Protein 2VPV (pdb70)

CATH classification: 2.60.120.10

B-factor: mean 55.68, std 12.52, range [35.4, 105.47]

Sequence (186 aa):
ENFALEIMFDKHKEYFASGILKLPAISGQKKLSNSFRTYITFHVIQGIVEVTVCKNKFLSVKGSTFQIPAFNEYAIANRGNDEAKMFFVQVTVSFALEIMFDKHKEYFASGILKLPAISGQKKLSNSFRTYITFHVIQGIVEVTVCKNKFLSVKGSTFQIPAFNEYAIANRGNDEAKMFFVQVTVS

Radius of gyration: 16.53 Å; Cα contacts (8 Å, |Δi|>4): 517; chains: 2; bounding box: 39×39×44 Å

Solvent-accessible surface area: 10336 Å² total; per-residue (Å²): 134,122,28,93,46,119,79,140,94,64,147,146,160,58,79,0,5,7,6,52,2,108,0,54,43,116,98,45,60,74,41,67,10,43,5,144,132,21,42,12,0,5,2,1,39,54,10,76,0,31,0,46,15,99,174,83,151,72,110,5,78,153,47,40,53,12,34,1,61,10,123,28,117,11,9,0,19,6,135,21,144,69,61,0,61,0,2,9,0,28,18,88,32,147,126,51,82,91,79,107,95,70,134,152,166,61,86,0,9,6,3,36,2,75,0,56,20,138,74,53,61,89,22,125,17,48,4,138,131,14,47,9,0,6,1,0,41,54,8,74,0,30,0,35,20,96,202,86,135,66,106,8,77,135,39,38,57,13,33,2,56,8,131,27,119,11,10,0,13,5,136,22,155,79,59,0,58,0,2,3,0,26,16,97,33,148

Organism: Saccharomyces cerevisiae (strain ATCC 204508 / S288c) (NCBI:txid559292)

Nearest PDB structures (foldseek):
  2vpv-assembly1_B  TM=9.764E-01  e=2.348E-13  Saccharomyces cerevisiae
  6o2d-assembly1_A  TM=8.868E-01  e=3.765E-07  Schizosaccharomyces pombe
  7x85-assembly2_C  TM=8.387E-01  e=1.228E-06  Gallus gallus
  4q29-assembly1_B  TM=8.712E-01  e=2.298E-05  Photorhabdus laumondii subsp. laumondii TTO1
  3cew-assembly1_A  TM=8.208E-01  e=1.890E-04  Bacteroides fragilis NCTC 9343

Secondary structure (DSSP, 8-state):
-B----EE--TTT-S-EEEEEEE-SSGGG-EEEE--SEEEEEEEEESEEEEEETTEEEEEETT-EEEE-TT-EEEEEE-SSSPEEEEEEEEE--/-EEEEE--TTT-S-EEEEEEE-TTTTSEEE----SEEEEEEEEESEEEEEETTEEEEEETT-EEEE-TT--EEEEE-SSSPEEEEEEEEE--

InterPro domains:
  IPR014710 RmlC-like jelly roll fold [G3DSA:2.60.120.10] (437-530)
  IPR025974 Mif2/CENP-C cupin domain [PF11699] (439-526)
  IPR028386 Centromere protein C/Mif2/cnp3 [PTHR16684] (279-528)
  IPR028929 Mif2, N-terminal [PF15624] (3-48)

GO terms:
  GO:0000779 condensed chromosome, centromeric region (C, IDA)
  GO:0044877 protein-containing complex binding (F, IDA)
  GO:0019237 centromeric DNA binding (F, IDA)
  GO:0007059 chromosome segregation (P, IGI)
  GO:0051382 kinetochore assembly (P, IMP)
  GO:0007052 mitotic spindle organization (P, IMP)
  GO:0007059 chromosome segregation (P, IMP)

Structure (mmCIF, N/CA/C/O backbone):
data_2VPV
#
_entry.id   2VPV
#
_cell.length_a   106.020
_cell.length_b   106.020
_cell.length_c   106.020
_cell.angle_alpha   90.00
_cell.angle_beta   90.00
_cell.angle_gamma   90.00
#
_symmetry.space_group_name_H-M   'P 21 3'
#
loop_
_entity.id
_entity.type
_entity.pdbx_description
1 polymer 'PROTEIN MIF2'
2 non-polymer 'SULFATE ION'
3 water water
#
loop_
_atom_site.group_PDB
_atom_site.id
_atom_site.type_symbol
_atom_site.label_atom_id
_atom_site.label_alt_id
_atom_site.label_comp_id
_atom_site.label_asym_id
_atom_site.label_entity_id
_atom_site.label_seq_id
_atom_site.pdbx_PDB_ins_code
_atom_site.Cartn_x
_atom_site.Cartn_y
_atom_site.Cartn_z
_atom_site.occupancy
_atom_site.B_iso_or_equiv
_atom_site.auth_seq_id
_atom_site.auth_comp_id
_atom_site.auth_asym_id
_atom_site.auth_atom_id
_atom_site.pdbx_PDB_model_num
ATOM 1 N N . GLU A 1 73 ? 68.050 65.982 103.812 1.00 100.35 437 GLU A N 1
ATOM 2 C CA . GLU A 1 73 ? 69.381 65.394 103.460 1.00 100.50 437 GLU A CA 1
ATOM 3 C C . GLU A 1 73 ? 69.707 65.502 101.954 1.00 99.97 437 GLU A C 1
ATOM 4 O O . GLU A 1 73 ? 69.424 64.589 101.168 1.00 99.89 437 GLU A O 1
ATOM 10 N N . ASN A 1 74 ? 70.318 66.629 101.580 1.00 99.36 438 ASN A N 1
ATOM 11 C CA . ASN A 1 74 ? 70.615 66.971 100.179 1.00 98.67 438 ASN A CA 1
ATOM 12 C C . ASN A 1 74 ? 71.967 66.464 99.692 1.00 97.73 438 ASN A C 1
ATOM 13 O O . ASN A 1 74 ? 72.849 66.155 100.496 1.00 97.98 438 ASN A O 1
ATOM 18 N N . PHE A 1 75 ? 72.126 66.397 98.370 1.00 96.31 439 PHE A N 1
ATOM 19 C CA . PHE A 1 75 ? 73.378 65.952 97.762 1.00 94.79 439 PHE A CA 1
ATOM 20 C C . PHE A 1 75 ? 73.465 66.342 96.290 1.00 93.47 439 PHE A C 1
ATOM 21 O O . PHE A 1 75 ? 72.482 66.241 95.542 1.00 93.43 439 PHE A O 1
ATOM 29 N N . ALA A 1 76 ? 74.643 66.818 95.898 1.00 91.77 440 ALA A N 1
ATOM 30 C CA . ALA A 1 76 ? 75.119 66.661 94.531 1.00 90.21 440 ALA A CA 1
ATOM 31 C C . ALA A 1 76 ? 75.907 65.342 94.513 1.00 88.94 440 ALA A C 1
ATOM 32 O O . ALA A 1 76 ? 75.808 64.534 95.447 1.00 88.81 440 ALA A O 1
ATOM 34 N N . LEU A 1 77 ? 76.670 65.122 93.448 1.00 87.29 441 LEU A N 1
ATOM 35 C CA . LEU A 1 77 ? 77.694 64.074 93.384 1.00 85.50 441 LEU A CA 1
ATOM 36 C C . LEU A 1 77 ? 78.177 64.177 91.957 1.00 84.05 441 LEU A C 1
ATOM 37 O O . LEU A 1 77 ? 77.698 65.060 91.248 1.00 84.38 441 LEU A O 1
ATOM 42 N N . GLU A 1 78 ? 79.129 63.361 91.496 1.00 81.93 442 GLU A N 1
ATOM 43 C CA . GLU A 1 78 ? 80.426 63.007 92.089 1.00 79.54 442 GLU A CA 1
ATOM 44 C C . GLU A 1 78 ? 81.030 62.605 90.766 1.00 77.01 442 GLU A C 1
ATOM 45 O O . GLU A 1 78 ? 81.259 61.416 90.476 1.00 76.69 442 GLU A O 1
ATOM 51 N N . ILE A 1 79 ? 81.199 63.624 89.939 1.00 73.76 443 ILE A N 1
ATOM 52 C CA . ILE A 1 79 ? 81.158 63.467 88.507 1.00 71.12 443 ILE A CA 1
ATOM 53 C C . ILE A 1 79 ? 82.528 63.339 87.859 1.00 69.37 443 ILE A C 1
ATOM 54 O O . ILE A 1 79 ? 83.461 64.087 88.176 1.00 69.26 443 ILE A O 1
ATOM 59 N N . MET A 1 80 ? 82.631 62.362 86.963 1.00 67.05 444 MET A N 1
ATOM 60 C CA . MET A 1 80 ? 83.765 62.215 86.065 1.00 65.17 444 MET A CA 1
ATOM 61 C C . MET A 1 80 ? 83.377 62.787 84.704 1.00 62.83 444 MET A C 1
ATOM 62 O O . MET A 1 80 ? 82.441 62.300 84.064 1.00 62.66 444 MET A O 1
ATOM 67 N N . PHE A 1 81 ? 84.082 63.828 84.269 1.00 60.07 445 PHE A N 1
ATOM 68 C CA . PHE A 1 81 ? 83.738 64.507 83.034 1.00 57.57 445 PHE A CA 1
ATOM 69 C C . PHE A 1 81 ? 84.857 65.371 82.491 1.00 57.11 445 PHE A C 1
ATOM 70 O O . PHE A 1 81 ? 85.145 66.445 83.034 1.00 56.94 445 PHE A O 1
ATOM 78 N N . ASP A 1 82 ? 85.453 64.923 81.388 1.00 56.26 446 ASP A N 1
ATOM 79 C CA . ASP A 1 82 ? 86.435 65.724 80.663 1.00 55.27 446 ASP A CA 1
ATOM 80 C C . ASP A 1 82 ? 85.787 66.254 79.405 1.00 54.26 446 ASP A C 1
ATOM 81 O O . ASP A 1 82 ? 85.815 65.612 78.360 1.00 54.26 446 ASP A O 1
ATOM 86 N N . LYS A 1 83 ? 85.198 67.434 79.497 1.00 53.09 447 LYS A N 1
ATOM 87 C CA . LYS A 1 83 ? 84.287 67.873 78.449 1.00 52.39 447 LYS A CA 1
ATOM 88 C C . LYS A 1 83 ? 84.908 67.964 77.042 1.00 51.63 447 LYS A C 1
ATOM 89 O O . LYS A 1 83 ? 84.189 68.100 76.039 1.00 51.32 447 LYS A O 1
ATOM 95 N N . HIS A 1 84 ? 86.234 67.888 76.968 1.00 50.27 448 HIS A N 1
ATOM 96 C CA . HIS A 1 84 ? 86.931 68.011 75.696 1.00 49.30 448 HIS A CA 1
ATOM 97 C C . HIS A 1 84 ? 87.247 66.660 75.076 1.00 48.99 448 HIS A C 1
ATOM 98 O O . HIS A 1 84 ? 87.680 66.581 73.917 1.00 48.49 448 HIS A O 1
ATOM 105 N N . LYS A 1 85 ? 87.035 65.604 75.856 1.00 48.52 449 LYS A N 1
ATOM 106 C CA . LYS A 1 85 ? 87.419 64.263 75.456 1.00 48.09 449 LYS A CA 1
ATOM 107 C C . LYS A 1 85 ? 86.223 63.387 75.164 1.00 46.96 449 LYS A C 1
ATOM 108 O O . LYS A 1 85 ? 86.338 62.459 74.380 1.00 47.05 449 LYS A O 1
ATOM 114 N N . GLU A 1 86 ? 85.086 63.679 75.789 1.00 45.57 450 GLU A N 1
ATOM 115 C CA . GLU A 1 86 ? 83.966 62.733 75.839 1.00 44.90 450 GLU A CA 1
ATOM 116 C C . GLU A 1 86 ? 82.607 63.443 75.945 1.00 44.20 450 GLU A C 1
ATOM 117 O O . GLU A 1 86 ? 82.519 64.599 76.376 1.00 43.99 450 GLU A O 1
ATOM 123 N N . TYR A 1 87 ? 81.542 62.749 75.575 1.00 43.32 451 TYR A N 1
ATOM 124 C CA . TYR A 1 87 ? 80.260 63.407 75.435 1.00 42.70 451 TYR A CA 1
ATOM 125 C C . TYR A 1 87 ? 79.483 63.510 76.736 1.00 42.67 451 TYR A C 1
ATOM 126 O O . TYR A 1 87 ? 78.880 64.543 76.994 1.00 42.88 451 TYR A O 1
ATOM 135 N N . PHE A 1 88 ? 79.480 62.439 77.538 1.00 42.01 452 PHE A N 1
ATOM 136 C CA . P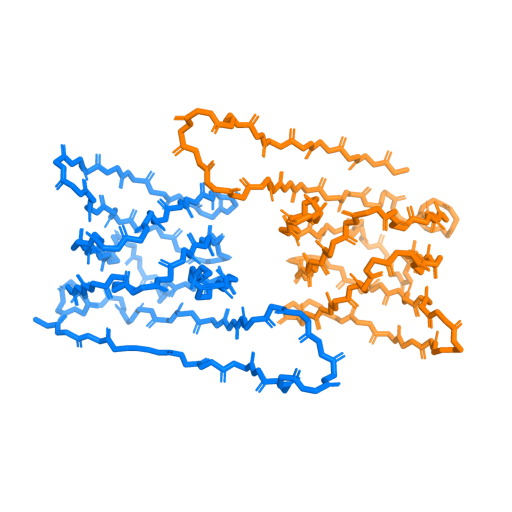HE A 1 88 ? 78.660 62.359 78.749 1.00 41.14 452 PHE A CA 1
ATOM 137 C C . PHE A 1 88 ? 79.501 62.583 79.996 1.00 40.97 452 PHE A C 1
ATOM 138 O O . PHE A 1 88 ? 80.664 62.193 80.045 1.00 41.61 452 PHE A O 1
ATOM 146 N N . ALA A 1 89 ? 78.909 63.182 81.019 1.00 40.79 453 ALA A N 1
ATOM 147 C CA . ALA A 1 89 ? 79.425 63.090 82.376 1.00 40.78 453 ALA A CA 1
ATOM 148 C C . ALA A 1 89 ? 78.855 61.815 82.993 1.00 41.91 453 ALA A C 1
ATOM 149 O O . ALA A 1 89 ? 77.736 61.397 82.652 1.00 42.14 453 ALA A O 1
ATOM 151 N N . SER A 1 90 ? 79.606 61.201 83.905 1.00 42.51 454 SER A N 1
ATOM 152 C CA . SER A 1 90 ? 79.130 59.999 84.575 1.00 43.57 454 SER A CA 1
ATOM 153 C C . SER A 1 90 ? 79.817 59.788 85.903 1.00 43.52 454 SER A C 1
ATOM 154 O O . SER A 1 90 ? 80.763 60.480 86.225 1.00 43.51 454 SER A O 1
ATOM 157 N N . GLY A 1 91 ? 79.353 58.798 86.654 1.00 44.37 455 GLY A N 1
ATOM 158 C CA . GLY A 1 91 ? 79.934 58.486 87.957 1.00 44.86 455 GLY A CA 1
ATOM 159 C C . GLY A 1 91 ? 79.161 57.422 88.707 1.00 45.44 455 GLY A C 1
ATOM 160 O O . GLY A 1 91 ? 78.404 56.640 88.116 1.00 45.56 455 GLY A O 1
ATOM 161 N N . ILE A 1 92 ? 79.365 57.394 90.020 1.00 46.12 456 ILE A N 1
ATOM 162 C CA . ILE A 1 92 ? 78.796 56.371 90.896 1.00 46.64 456 ILE A CA 1
ATOM 163 C C . ILE A 1 92 ? 78.255 57.056 92.133 1.00 47.15 456 ILE A C 1
ATOM 164 O O . ILE A 1 92 ? 78.960 57.844 92.765 1.00 46.74 456 ILE A O 1
ATOM 169 N N . LEU A 1 93 ? 77.018 56.728 92.493 1.00 47.88 457 LEU A N 1
ATOM 170 C CA . LEU A 1 93 ? 76.404 57.269 93.689 1.00 48.62 457 LEU A CA 1
ATOM 171 C C . LEU A 1 93 ? 76.379 56.151 94.706 1.00 50.05 457 LEU A C 1
ATOM 172 O O . LEU A 1 93 ? 75.961 55.037 94.389 1.00 50.60 457 LEU A O 1
ATOM 177 N N . LYS A 1 94 ? 76.859 56.449 95.912 1.00 51.17 458 LYS A N 1
ATOM 178 C CA . LYS A 1 94 ? 76.924 55.478 96.993 1.00 52.26 458 LYS A CA 1
ATOM 179 C C . LYS A 1 94 ? 76.055 55.931 98.156 1.00 52.85 458 LYS A C 1
ATOM 180 O O . LYS A 1 94 ? 76.202 57.048 98.634 1.00 53.31 458 LYS A O 1
ATOM 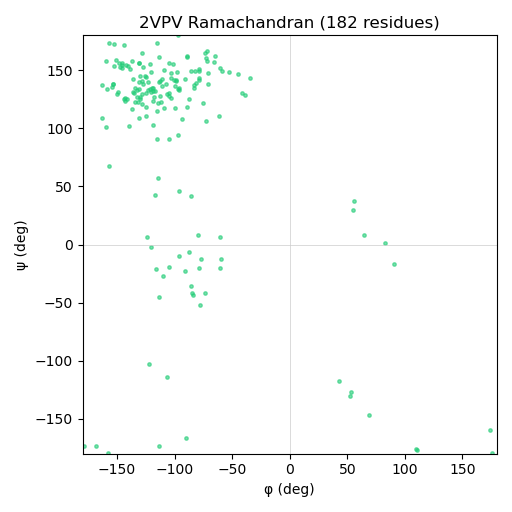186 N N . LEU A 1 95 ? 75.162 55.058 98.613 1.00 53.88 459 LEU A N 1
ATOM 187 C CA . LEU A 1 95 ? 74.312 55.363 99.757 1.00 54.99 459 LEU A CA 1
ATOM 188 C C . LEU A 1 95 ? 74.620 54.439 100.923 1.00 56.49 459 LEU A C 1
ATOM 189 O O . LEU A 1 95 ? 74.423 53.224 100.843 1.00 55.67 459 LEU A O 1
ATOM 194 N N . PRO A 1 96 ? 75.136 55.020 102.016 1.00 58.57 460 PRO A N 1
ATOM 195 C CA . PRO A 1 96 ? 75.357 54.222 103.214 1.00 59.95 460 PRO A CA 1
ATOM 196 C C . PRO A 1 96 ? 74.032 53.615 103.670 1.00 61.64 460 PRO A C 1
ATOM 197 O O . PRO A 1 96 ? 72.952 54.182 103.441 1.00 61.42 460 PRO A O 1
ATOM 201 N N . ALA A 1 97 ? 74.143 52.440 104.280 1.00 63.96 461 ALA A N 1
ATOM 202 C CA . ALA A 1 97 ? 73.024 51.527 104.527 1.00 66.30 461 ALA A CA 1
ATOM 203 C C . ALA A 1 97 ? 72.140 51.879 105.723 1.00 67.85 461 ALA A C 1
ATOM 204 O O . ALA A 1 97 ? 71.289 51.076 106.117 1.00 68.03 461 ALA A O 1
ATOM 206 N N . ILE A 1 98 ? 72.366 53.059 106.307 1.00 69.93 462 ILE A N 1
ATOM 207 C CA . ILE A 1 98 ? 71.494 53.613 107.340 1.00 71.93 462 ILE A CA 1
ATOM 208 C C . ILE A 1 98 ? 70.355 54.410 106.696 1.00 73.20 462 ILE A C 1
ATOM 209 O O . ILE A 1 98 ? 70.602 55.325 105.902 1.00 73.77 462 ILE A O 1
ATOM 214 N N . SER A 1 99 ? 69.112 54.060 107.035 1.00 74.58 463 SER A N 1
ATOM 215 C CA . SER A 1 99 ? 67.931 54.825 106.587 1.00 75.55 463 SER A CA 1
ATOM 216 C C . SER A 1 99 ? 67.956 56.301 107.079 1.00 76.25 463 SER A C 1
ATOM 217 O O . SER A 1 99 ? 67.517 57.237 106.380 1.00 76.81 463 SER A O 1
ATOM 220 N N . GLY A 1 100 ? 69.284 56.558 107.738 0.0000 60.00 464 GLY A N 1
ATOM 221 C CA . GLY A 1 100 ? 69.724 57.916 107.999 0.0000 60.00 464 GLY A CA 1
ATOM 222 C C . GLY A 1 100 ? 70.237 58.609 106.753 0.0000 60.00 464 GLY A C 1
ATOM 223 O O . GLY A 1 100 ? 70.439 59.824 106.745 0.0000 60.00 464 GLY A O 1
ATOM 224 N N . GLN A 1 101 ? 70.448 57.834 105.695 0.0000 60.00 465 GLN A N 1
ATOM 225 C CA . GLN A 1 101 ? 71.342 58.237 104.615 0.0000 60.00 465 GLN A CA 1
ATOM 226 C C . GLN A 1 101 ? 70.624 58.218 103.269 0.0000 60.00 465 GLN A C 1
ATOM 227 O O . GLN A 1 101 ? 71.261 58.208 102.216 0.0000 60.00 465 GLN A O 1
ATOM 233 N N . LYS A 1 102 ? 69.352 57.993 103.155 1.00 80.99 466 LYS A N 1
ATOM 234 C CA . LYS A 1 102 ? 68.400 58.581 102.200 1.00 80.71 466 LYS A CA 1
ATOM 235 C C . LYS A 1 102 ? 68.670 60.060 101.823 1.00 80.22 466 LYS A C 1
ATOM 236 O O . LYS A 1 102 ? 69.011 60.892 102.684 1.00 80.65 466 LYS A O 1
ATOM 242 N N . LYS A 1 103 ? 68.410 60.363 100.550 1.00 78.78 467 LYS A N 1
ATOM 243 C CA . LYS A 1 103 ? 69.057 61.521 99.940 1.00 76.91 467 LYS A CA 1
ATOM 244 C C . LYS A 1 103 ? 68.132 62.330 99.023 1.00 74.49 467 LYS A C 1
ATOM 245 O O . LYS A 1 103 ? 67.878 61.927 97.895 1.00 74.37 467 LYS A O 1
ATOM 251 N N . LEU A 1 104 ? 67.628 63.460 99.516 1.00 72.01 468 LEU A N 1
ATOM 252 C CA . LEU A 1 104 ? 66.745 64.317 98.724 1.00 69.83 468 LEU A CA 1
ATOM 253 C C . LEU A 1 104 ? 67.591 65.127 97.761 1.00 68.14 468 LEU A C 1
ATOM 254 O O . LEU A 1 104 ? 68.738 65.440 98.060 1.00 68.12 468 LEU A O 1
ATOM 259 N N . SER A 1 105 ? 67.042 65.470 96.599 1.00 66.21 469 SER A N 1
ATOM 260 C CA . SER A 1 105 ? 67.833 66.193 95.583 1.00 63.90 469 SER A CA 1
ATOM 261 C C . SER A 1 105 ? 67.007 66.768 94.432 1.00 61.68 469 SER A C 1
ATOM 262 O O . SER A 1 105 ? 65.774 66.734 94.444 1.00 61.79 469 SER A O 1
ATOM 265 N N . ASN A 1 106 ? 67.710 67.302 93.441 1.00 58.78 470 ASN A N 1
ATOM 266 C CA . ASN A 1 106 ? 67.076 67.913 92.269 1.00 56.42 470 ASN A CA 1
ATOM 267 C C . ASN A 1 106 ? 67.989 67.892 91.022 1.00 54.00 470 ASN A C 1
ATOM 268 O O . ASN A 1 106 ? 69.182 68.187 91.128 1.00 53.95 470 ASN A O 1
ATOM 273 N N . SER A 1 107 ? 67.437 67.529 89.857 1.00 50.51 471 SER A N 1
ATOM 274 C CA . SER A 1 107 ? 68.257 67.303 88.661 1.00 47.48 471 SER A CA 1
ATOM 275 C C . SER A 1 107 ? 68.650 68.612 87.990 1.00 46.49 471 SER A C 1
ATOM 276 O O . SER A 1 107 ? 69.591 68.679 87.197 1.00 45.94 471 SER A O 1
ATOM 279 N N . PHE A 1 108 ? 67.906 69.665 88.295 1.00 45.45 472 PHE A N 1
ATOM 280 C CA . PHE A 1 108 ? 68.146 70.951 87.670 1.00 44.35 472 PHE A CA 1
ATOM 281 C C . PHE A 1 108 ? 68.157 70.770 86.167 1.00 43.51 472 PHE A C 1
ATOM 282 O O . PHE A 1 108 ? 67.261 70.154 85.604 1.00 43.46 472 PHE A O 1
ATOM 290 N N . ARG A 1 109 ? 69.173 71.295 85.513 1.00 42.92 473 ARG A N 1
ATOM 291 C CA . ARG A 1 109 ? 69.122 71.408 84.071 1.00 42.31 473 ARG A CA 1
ATOM 292 C C . ARG A 1 109 ? 69.833 70.236 83.418 1.00 42.51 473 ARG A C 1
ATOM 293 O O . ARG A 1 109 ? 70.642 70.434 82.529 1.00 43.50 473 ARG A O 1
ATOM 301 N N . THR A 1 110 ? 69.573 69.021 83.880 1.00 42.57 474 THR A N 1
ATOM 302 C CA . THR A 1 110 ? 70.314 67.858 83.397 1.00 42.81 474 THR A CA 1
ATOM 303 C C . THR A 1 110 ? 69.384 66.650 83.421 1.00 43.14 474 THR A C 1
ATOM 304 O O . THR A 1 110 ? 68.453 66.617 84.221 1.00 43.58 474 THR A O 1
ATOM 308 N N . TYR A 1 111 ? 69.628 65.673 82.545 1.00 42.70 475 TYR A N 1
ATOM 309 C CA . TYR A 1 111 ? 68.924 64.404 82.587 1.00 41.62 475 TYR A CA 1
ATOM 310 C C . TYR A 1 111 ? 69.913 63.382 83.089 1.00 41.21 475 TYR A C 1
ATOM 311 O O . TYR A 1 111 ? 71.069 63.377 82.668 1.00 41.27 475 TYR A O 1
ATOM 320 N N . ILE A 1 112 ? 69.445 62.510 83.971 1.00 40.56 476 ILE A N 1
ATOM 321 C CA . ILE A 1 112 ? 70.283 61.508 84.611 1.00 39.80 476 ILE A CA 1
ATOM 322 C C . ILE A 1 112 ? 69.690 60.131 84.340 1.00 39.48 476 ILE A C 1
ATOM 323 O O . ILE A 1 112 ? 68.460 59.964 84.353 1.00 39.20 476 ILE A O 1
ATOM 328 N N . THR A 1 113 ? 70.551 59.159 84.065 1.00 38.89 477 THR A N 1
ATOM 329 C CA . THR A 1 113 ? 70.116 57.772 84.092 1.00 39.71 477 THR A CA 1
ATOM 330 C C . THR A 1 113 ? 70.905 57.098 85.190 1.00 39.82 477 THR A C 1
ATOM 331 O O . THR A 1 113 ? 72.118 57.282 85.271 1.00 40.34 477 THR A O 1
ATOM 335 N N . PHE A 1 114 ? 70.212 56.354 86.050 1.00 39.86 478 PHE A N 1
ATOM 336 C CA . PHE A 1 114 ? 70.858 55.562 87.083 1.00 40.00 478 PHE A CA 1
ATOM 337 C C . PHE A 1 114 ? 70.769 54.073 86.793 1.00 40.74 478 PHE A C 1
ATOM 338 O O . PHE A 1 114 ? 69.800 53.599 86.193 1.00 41.38 478 PHE A O 1
ATOM 346 N N . HIS A 1 115 ? 71.771 53.336 87.253 1.00 40.94 479 HIS A N 1
ATOM 347 C CA . HIS A 1 115 ? 71.783 51.907 87.093 1.00 42.09 479 HIS A CA 1
ATOM 348 C C . HIS A 1 115 ? 72.240 51.272 88.397 1.00 42.38 479 HIS A C 1
ATOM 349 O O . HIS A 1 115 ? 73.368 51.490 88.832 1.00 43.09 479 HIS A O 1
ATOM 356 N N . VAL A 1 116 ? 71.367 50.489 89.022 1.00 42.44 480 VAL A N 1
ATOM 357 C CA . VAL A 1 116 ? 71.690 49.908 90.323 1.00 43.04 480 VAL A CA 1
ATOM 358 C C . VAL A 1 116 ? 72.733 48.780 90.231 1.00 43.79 480 VAL A C 1
ATOM 359 O O . VAL A 1 116 ? 72.436 47.670 89.765 1.00 43.51 480 VAL A O 1
ATOM 363 N N . ILE A 1 117 ? 73.959 49.063 90.660 1.00 44.26 481 ILE A N 1
ATOM 364 C CA . ILE A 1 117 ? 74.978 48.022 90.618 1.00 45.12 481 ILE A CA 1
ATOM 365 C C . ILE A 1 117 ? 75.047 47.209 91.905 1.00 45.35 481 ILE A C 1
ATOM 366 O O . ILE A 1 117 ? 75.479 46.058 91.888 1.00 45.45 481 ILE A O 1
ATOM 371 N N . GLN A 1 118 ? 74.574 47.794 93.007 1.00 45.54 482 GLN A N 1
ATOM 372 C CA . GLN A 1 118 ? 74.464 47.082 94.279 1.00 44.80 482 GLN A CA 1
ATOM 373 C C . GLN A 1 118 ? 73.362 47.691 95.135 1.00 44.63 482 GLN A C 1
ATOM 374 O O . GLN A 1 118 ? 73.234 48.911 95.210 1.00 45.22 482 GLN A O 1
ATOM 380 N N . GLY A 1 119 ? 72.569 46.838 95.779 1.00 43.96 483 GLY A N 1
ATOM 381 C CA . GLY A 1 119 ? 71.593 47.298 96.756 1.00 42.75 483 GLY A CA 1
ATOM 382 C C . GLY A 1 119 ? 70.145 47.184 96.335 1.00 42.49 483 GLY A C 1
ATOM 383 O O . GLY A 1 119 ? 69.818 46.613 95.281 1.00 42.21 483 GLY A O 1
ATOM 384 N N . ILE A 1 120 ? 69.280 47.683 97.210 1.00 42.02 484 ILE A N 1
ATOM 385 C CA . ILE A 1 120 ? 67.870 47.825 96.953 1.00 42.44 484 ILE A CA 1
ATOM 386 C C . ILE A 1 120 ? 67.604 49.247 97.399 1.00 42.42 484 ILE A C 1
ATOM 387 O O . ILE A 1 120 ? 67.905 49.611 98.537 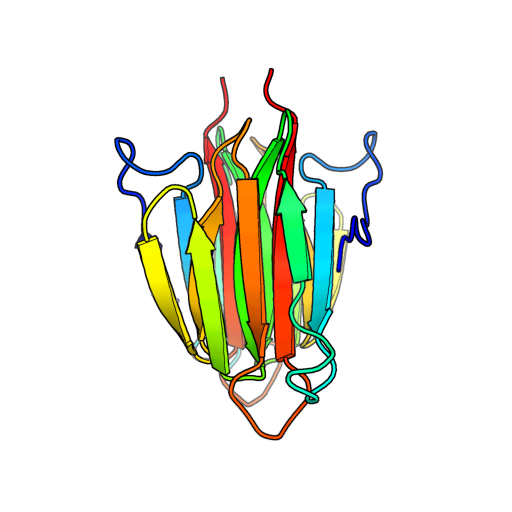1.00 42.12 484 ILE A O 1
ATOM 392 N N . VAL A 1 121 ? 67.085 50.064 96.487 1.00 42.61 485 VAL A N 1
ATOM 393 C CA . VAL A 1 121 ? 66.785 51.472 96.784 1.00 42.61 485 VAL A CA 1
ATOM 394 C C . VAL A 1 121 ? 65.315 51.781 96.549 1.00 42.67 485 VAL A C 1
ATOM 395 O O . VAL A 1 121 ? 64.642 51.094 95.778 1.00 43.27 485 VAL A O 1
ATOM 399 N N . GLU A 1 122 ? 64.801 52.801 97.211 1.00 42.56 486 GLU A N 1
ATOM 400 C CA . GLU A 1 122 ? 63.478 53.267 96.877 1.00 43.08 486 GLU A CA 1
ATOM 401 C C . GLU A 1 122 ? 63.562 54.675 96.314 1.00 43.83 486 GLU A C 1
ATOM 402 O O . GLU A 1 122 ? 64.070 55.592 96.968 1.00 44.58 486 GLU A O 1
ATOM 408 N N . VAL A 1 123 ? 63.078 54.842 95.091 1.00 43.99 487 VAL A N 1
ATOM 409 C CA . VAL A 1 123 ? 63.168 56.115 94.404 1.00 43.85 487 VAL A CA 1
ATOM 410 C C . VAL A 1 123 ? 61.859 56.871 94.515 1.00 44.78 487 VAL A C 1
ATOM 411 O O . VAL A 1 123 ? 60.782 56.286 94.434 1.00 44.74 487 VAL A O 1
ATOM 415 N N . THR A 1 124 ? 61.973 58.180 94.699 1.00 46.06 488 THR A N 1
ATOM 416 C CA . THR A 1 124 ? 60.837 59.087 94.681 1.00 47.63 488 THR A CA 1
ATOM 417 C C . THR A 1 124 ? 61.058 60.189 93.656 1.00 49.47 488 THR A C 1
ATOM 418 O O . THR A 1 124 ? 62.007 60.972 93.783 1.00 49.51 488 THR A O 1
ATOM 422 N N . VAL A 1 125 ? 60.187 60.250 92.651 1.00 51.27 489 VAL A N 1
ATOM 423 C CA . VAL A 1 125 ? 60.295 61.239 91.587 1.00 53.49 489 VAL A CA 1
ATOM 424 C C . VAL A 1 125 ? 58.941 61.793 91.309 1.00 56.01 489 VAL A C 1
ATOM 425 O O . VAL A 1 125 ? 57.954 61.057 91.273 1.00 56.88 489 VAL A O 1
ATOM 429 N N . CYS A 1 126 ? 58.893 63.086 91.025 1.00 59.21 490 CYS A N 1
ATOM 430 C CA . CYS A 1 126 ? 57.627 63.736 90.807 1.00 61.98 490 CYS A CA 1
ATOM 431 C C . CYS A 1 126 ? 56.716 63.176 91.903 1.00 62.52 490 CYS A C 1
ATOM 432 O O . CYS A 1 126 ? 57.019 63.294 93.096 1.00 62.80 490 CYS A O 1
ATOM 435 N N . LYS A 1 127 ? 55.663 62.481 91.504 1.00 63.65 491 LYS A N 1
ATOM 436 C CA . LYS A 1 127 ? 54.761 61.861 92.472 1.00 64.97 491 LYS A CA 1
ATOM 437 C C . LYS A 1 127 ? 54.785 60.318 92.400 1.00 64.65 491 LYS A C 1
ATOM 438 O O . LYS A 1 127 ? 53.750 59.681 92.196 1.00 65.13 491 LYS A O 1
ATOM 444 N N . ASN A 1 128 ? 55.953 59.711 92.571 1.00 63.93 492 ASN A N 1
ATOM 445 C CA . ASN A 1 128 ? 56.037 58.256 92.456 1.00 63.52 492 ASN A CA 1
ATOM 446 C C . ASN A 1 128 ? 57.119 57.665 93.321 1.00 61.57 492 ASN A C 1
ATOM 447 O O . ASN A 1 128 ? 58.247 58.131 93.284 1.00 62.31 492 ASN A O 1
ATOM 452 N N . LYS A 1 129 ? 56.782 56.653 94.107 1.00 58.92 493 LYS A N 1
ATOM 453 C CA . LYS A 1 129 ? 57.800 55.825 94.725 1.00 56.94 493 LYS A CA 1
ATOM 454 C C . LYS A 1 129 ? 57.905 54.557 93.902 1.00 55.09 493 LYS A C 1
ATOM 455 O O . LYS A 1 129 ? 56.898 54.032 93.435 1.00 54.99 493 LYS A O 1
ATOM 461 N N . PHE A 1 130 ? 59.121 54.064 93.722 1.00 52.54 494 PHE A N 1
ATOM 462 C CA . PHE A 1 130 ? 59.306 52.736 93.195 1.00 50.11 494 PHE A CA 1
ATOM 463 C C . PHE A 1 130 ? 60.526 52.090 93.825 1.00 49.79 494 PHE A C 1
ATOM 464 O O . PHE A 1 130 ? 61.410 52.772 94.336 1.00 49.23 494 PHE A O 1
ATOM 472 N N . LEU A 1 131 ? 60.547 50.766 93.830 1.00 49.28 495 LEU A N 1
ATOM 473 C CA . LEU A 1 131 ? 61.675 50.016 94.344 1.00 48.92 495 LEU A CA 1
ATOM 474 C C . LEU A 1 131 ? 62.568 49.651 93.171 1.00 49.09 495 LEU A C 1
ATOM 475 O O . LEU A 1 131 ? 62.065 49.226 92.133 1.00 49.55 495 LEU A O 1
ATOM 480 N N . SER A 1 132 ? 63.876 49.828 93.319 1.00 48.86 496 SER A N 1
ATOM 481 C CA . SER A 1 132 ? 64.830 49.392 92.294 1.00 49.68 496 SER A CA 1
ATOM 482 C C . SER A 1 132 ? 65.850 48.443 92.886 1.00 49.38 496 SER A C 1
ATOM 483 O O . SER A 1 132 ? 66.408 48.719 93.951 1.00 51.43 496 SER A O 1
ATOM 486 N N . VAL A 1 133 ? 66.108 47.326 92.225 1.00 48.18 497 VAL A N 1
ATOM 487 C CA . VAL A 1 133 ? 67.071 46.372 92.766 1.00 47.63 497 VAL A CA 1
ATOM 488 C C . VAL A 1 133 ? 68.257 46.262 91.835 1.00 47.93 497 VAL A C 1
ATOM 489 O O . VAL A 1 133 ? 68.232 46.803 90.744 1.00 48.50 497 VAL A O 1
ATOM 493 N N . LYS A 1 134 ? 69.284 45.539 92.257 1.00 48.45 498 LYS A N 1
ATOM 494 C CA . LYS A 1 134 ? 70.450 45.264 91.413 1.00 48.94 498 LYS A CA 1
ATOM 495 C C . LYS A 1 134 ? 70.040 44.930 89.971 1.00 48.48 498 LYS A C 1
ATOM 496 O O . LYS A 1 134 ? 69.131 44.133 89.740 1.00 48.82 498 LYS A O 1
ATOM 502 N N . GLY A 1 135 ? 70.672 45.588 89.005 1.00 47.94 499 GLY A N 1
ATOM 503 C CA . GLY A 1 135 ? 70.390 45.323 87.609 1.00 47.39 499 GLY A CA 1
ATOM 504 C C . GLY A 1 135 ? 69.285 46.179 87.011 1.00 47.81 499 GLY A C 1
ATOM 505 O O . GLY A 1 135 ? 69.161 46.288 85.785 1.00 47.71 499 GLY A O 1
ATOM 506 N N . SER A 1 136 ? 68.473 46.802 87.855 1.00 47.93 500 SER A N 1
ATOM 507 C CA . SER A 1 136 ? 67.390 47.625 87.339 1.00 48.13 500 SER A CA 1
ATOM 508 C C . SER A 1 136 ? 67.895 49.064 87.131 1.00 47.58 500 SER A C 1
ATOM 509 O O . SER A 1 136 ? 68.942 49.451 87.661 1.00 47.85 500 SER A O 1
ATOM 512 N N . THR A 1 137 ? 67.155 49.839 86.342 1.00 46.99 501 THR A N 1
ATOM 513 C CA . THR A 1 137 ? 67.653 51.084 85.762 1.00 46.26 501 THR A CA 1
ATOM 514 C C . THR A 1 137 ? 66.554 52.143 85.775 1.00 45.83 501 THR A C 1
ATOM 515 O O . THR A 1 137 ? 65.493 51.909 85.203 1.00 46.28 501 THR A O 1
ATOM 519 N N . PHE A 1 138 ? 66.813 53.317 86.358 1.00 44.48 502 PHE A N 1
ATOM 520 C CA . PHE A 1 138 ? 65.828 54.421 86.314 1.00 43.35 502 PHE A CA 1
ATOM 521 C C . PHE A 1 138 ? 66.370 55.787 85.809 1.00 43.34 502 PHE A C 1
ATOM 522 O O . PHE A 1 138 ? 67.588 56.016 85.761 1.00 44.01 502 PHE A O 1
ATOM 530 N N . GLN A 1 139 ? 65.453 56.696 85.464 1.00 42.43 503 GLN A N 1
ATOM 531 C CA . GLN A 1 139 ? 65.797 57.977 84.852 1.00 41.30 503 GLN A CA 1
ATOM 532 C C . GLN A 1 139 ? 65.124 59.137 85.545 1.00 41.00 503 GLN A C 1
ATOM 533 O O . GLN A 1 139 ? 63.951 59.072 85.886 1.00 40.23 503 GLN A O 1
ATOM 539 N N . ILE A 1 140 ? 65.863 60.233 85.697 1.00 41.27 504 ILE A N 1
ATOM 540 C CA . ILE A 1 140 ? 65.289 61.471 86.212 1.00 40.73 504 ILE A CA 1
ATOM 541 C C . ILE A 1 140 ? 65.279 62.499 85.103 1.00 40.92 504 ILE A C 1
ATOM 542 O O . ILE A 1 140 ? 66.332 62.812 84.551 1.00 42.18 504 ILE A O 1
ATOM 547 N N . PRO A 1 141 ? 64.096 63.040 84.775 1.00 40.29 505 PRO A N 1
ATOM 548 C CA . PRO A 1 141 ? 64.069 64.118 83.791 1.00 40.06 505 PRO A CA 1
ATOM 549 C C . PRO A 1 141 ? 64.601 65.406 84.414 1.00 39.70 505 PRO A C 1
ATOM 550 O O . PRO A 1 141 ? 64.690 65.499 85.627 1.00 40.18 505 PRO A O 1
ATOM 554 N N . ALA A 1 142 ? 64.930 66.386 83.580 1.00 39.79 506 ALA A N 1
ATOM 555 C CA . ALA A 1 142 ? 65.459 67.679 84.011 1.00 39.32 506 ALA A CA 1
ATOM 556 C C . ALA A 1 142 ? 64.411 68.429 84.803 1.00 39.62 506 ALA A C 1
ATOM 557 O O . ALA A 1 142 ? 63.217 68.165 84.661 1.00 39.18 506 ALA A O 1
ATOM 559 N N . PHE A 1 143 ? 64.873 69.357 85.640 1.00 40.68 507 PHE A N 1
ATOM 560 C CA . PHE A 1 143 ? 64.003 70.179 86.485 1.00 41.72 507 PHE A CA 1
ATOM 561 C C . PHE A 1 143 ? 63.086 69.336 87.368 1.00 42.94 507 PHE A C 1
ATOM 562 O O . PHE A 1 143 ? 61.938 69.688 87.601 1.00 44.38 507 PHE A O 1
ATOM 570 N N . ASN A 1 144 ? 63.578 68.226 87.867 1.00 43.96 508 ASN A N 1
ATOM 571 C CA . ASN A 1 144 ? 62.763 67.462 88.772 1.00 46.00 508 ASN A CA 1
ATOM 572 C C . ASN A 1 144 ? 63.400 67.275 90.129 1.00 47.10 508 ASN A C 1
ATOM 573 O O . ASN A 1 144 ? 64.585 66.940 90.239 1.00 47.08 508 ASN A O 1
ATOM 578 N N . GLU A 1 145 ? 62.606 67.502 91.166 1.00 48.13 509 GLU A N 1
ATOM 579 C CA . GLU A 1 145 ? 62.981 67.072 92.488 1.00 49.19 509 GLU A CA 1
ATOM 580 C C . GLU A 1 145 ? 62.884 65.573 92.516 1.00 48.61 509 GLU A C 1
ATOM 581 O O . GLU A 1 145 ? 61.932 65.016 91.959 1.00 49.59 509 GLU A O 1
ATOM 587 N N . TYR A 1 146 ? 63.870 64.922 93.137 1.00 47.67 510 TYR A N 1
ATOM 588 C CA . TYR A 1 146 ? 63.833 63.474 93.354 1.00 46.69 510 TYR A CA 1
ATOM 589 C C . TYR A 1 146 ? 64.639 63.030 94.578 1.00 46.47 510 TYR A C 1
ATOM 590 O O . TYR A 1 146 ? 65.614 63.688 94.970 1.00 45.91 510 TYR A O 1
ATOM 599 N N . ALA A 1 147 ? 64.236 61.896 95.164 1.00 46.55 511 ALA A N 1
ATOM 600 C CA . ALA A 1 147 ? 64.907 61.341 96.345 1.00 46.30 511 ALA A CA 1
ATOM 601 C C . ALA A 1 147 ? 65.284 59.882 96.138 1.00 46.56 511 ALA A C 1
ATOM 602 O O . ALA A 1 147 ? 64.643 59.168 95.352 1.00 46.83 511 ALA A O 1
ATOM 604 N N . ILE A 1 148 ? 66.334 59.440 96.826 1.00 46.54 512 ILE A N 1
ATOM 605 C CA . ILE A 1 148 ? 66.708 58.018 96.819 1.00 46.29 512 ILE A CA 1
ATOM 606 C C . ILE A 1 148 ? 67.021 57.474 98.229 1.00 46.69 512 ILE A C 1
ATOM 607 O O . ILE A 1 148 ? 67.889 57.996 98.921 1.00 47.46 512 ILE A O 1
ATOM 612 N N . ALA A 1 149 ? 66.310 56.432 98.657 1.00 46.77 513 ALA A N 1
ATOM 613 C CA . ALA A 1 149 ? 66.565 55.803 99.964 1.00 45.83 513 ALA A CA 1
ATOM 614 C C . ALA A 1 149 ? 67.157 54.398 99.798 1.00 46.15 513 ALA A C 1
ATOM 615 O O . ALA A 1 149 ? 66.806 53.661 98.871 1.00 45.64 513 ALA A O 1
ATOM 617 N N . ASN A 1 150 ? 68.091 54.047 100.684 1.00 46.79 514 ASN A N 1
ATOM 618 C CA . ASN A 1 150 ? 68.622 52.699 100.724 1.00 46.53 514 ASN A CA 1
ATOM 619 C C . ASN A 1 150 ? 67.651 51.866 101.545 1.00 46.89 514 ASN A C 1
ATOM 620 O O . ASN A 1 150 ? 67.176 52.303 102.594 1.00 46.97 514 ASN A O 1
ATOM 625 N N . ARG A 1 151 ? 67.323 50.684 101.040 1.00 47.70 515 ARG A N 1
ATOM 626 C CA . ARG A 1 151 ? 66.316 49.834 101.656 1.00 47.93 515 ARG A CA 1
ATOM 627 C C . ARG A 1 151 ? 66.904 48.494 102.057 1.00 48.62 515 ARG A C 1
ATOM 628 O O . ARG A 1 151 ? 66.211 47.658 102.624 1.00 49.02 515 ARG A O 1
ATOM 636 N N . GLY A 1 152 ? 68.186 48.297 101.761 1.00 49.61 516 GLY A N 1
ATOM 637 C CA . GLY A 1 152 ? 68.864 47.031 102.051 1.00 50.60 516 GLY A CA 1
ATOM 638 C C . GLY A 1 152 ? 69.963 47.122 103.101 1.00 51.23 516 GLY A C 1
ATOM 639 O O . GLY A 1 152 ? 70.158 48.169 103.733 1.00 50.89 516 GLY A O 1
ATOM 640 N N . ASN A 1 153 ? 70.676 46.009 103.267 1.00 51.97 517 ASN A N 1
ATOM 641 C CA . ASN A 1 153 ? 71.737 45.842 104.257 1.00 52.49 517 ASN A CA 1
ATOM 642 C C . ASN A 1 153 ? 73.053 46.497 103.862 1.00 52.64 517 ASN A C 1
ATOM 643 O O . ASN A 1 153 ? 73.654 47.226 104.644 1.00 52.62 517 ASN A O 1
ATOM 648 N N . ASP A 1 154 ? 73.513 46.173 102.655 1.00 52.92 518 ASP A N 1
ATOM 649 C CA . ASP A 1 154 ? 74.755 46.692 102.096 1.00 52.81 518 ASP A CA 1
ATOM 650 C C . ASP A 1 154 ? 74.586 48.167 101.734 1.00 52.96 518 ASP A C 1
ATOM 651 O O . ASP A 1 154 ? 73.459 48.665 101.701 1.00 52.52 518 ASP A O 1
ATOM 656 N N . GLU A 1 155 ? 75.695 48.868 101.478 1.00 52.82 519 GLU A N 1
ATOM 657 C CA . GLU A 1 155 ? 75.598 50.201 100.893 1.00 52.84 519 GLU A CA 1
ATOM 658 C C . GLU A 1 155 ? 75.159 50.048 99.449 1.00 52.26 519 GLU A C 1
ATOM 659 O O . GLU A 1 155 ? 75.465 49.035 98.821 1.00 52.15 519 GLU A O 1
ATOM 665 N N . ALA A 1 156 ? 74.398 51.020 98.949 1.00 51.88 520 ALA A N 1
ATOM 666 C CA . ALA A 1 156 ? 73.831 50.941 97.602 1.00 51.27 520 ALA A CA 1
ATOM 667 C C . ALA A 1 156 ? 74.657 51.740 96.617 1.00 51.18 520 ALA A C 1
ATOM 668 O O . ALA A 1 156 ? 75.079 52.861 96.914 1.00 50.62 520 ALA A O 1
ATOM 670 N N . LYS A 1 157 ? 74.893 51.146 95.450 1.00 51.18 521 LYS A N 1
ATOM 671 C CA . LYS A 1 157 ? 75.744 51.745 94.438 1.00 51.01 521 LYS A CA 1
ATOM 672 C C . LYS A 1 157 ? 74.998 51.862 93.121 1.00 50.79 521 LYS A C 1
ATOM 673 O O . LYS A 1 157 ? 74.371 50.900 92.658 1.00 51.15 521 LYS A O 1
ATOM 679 N N . MET A 1 158 ? 75.057 53.058 92.536 1.00 49.85 522 MET A N 1
ATOM 680 C CA . MET A 1 158 ? 74.428 53.320 91.261 1.00 48.49 522 MET A CA 1
ATOM 681 C C . MET A 1 158 ? 75.408 53.976 90.318 1.00 48.24 522 MET A C 1
ATOM 682 O O . MET A 1 158 ? 76.031 54.984 90.654 1.00 49.42 522 MET A O 1
ATOM 687 N N . PHE A 1 159 ? 75.582 53.371 89.156 1.00 46.54 523 PHE A N 1
ATOM 688 C CA . PHE A 1 159 ? 76.287 54.020 88.097 1.00 45.79 523 PHE A CA 1
ATOM 689 C C . PHE A 1 159 ? 75.284 54.986 87.492 1.00 46.03 523 PHE A C 1
ATOM 690 O O . PHE A 1 159 ? 74.098 54.665 87.401 1.00 46.41 523 PHE A O 1
ATOM 698 N N . PHE A 1 160 ? 75.736 56.176 87.106 1.00 45.83 524 PHE A N 1
ATOM 699 C CA . PHE A 1 160 ? 74.869 57.105 86.392 1.00 45.14 524 PHE A CA 1
ATOM 700 C C . PHE A 1 160 ? 75.573 57.775 85.230 1.00 45.56 524 PHE A C 1
ATOM 701 O O . PHE A 1 160 ? 76.804 57.891 85.210 1.00 46.12 524 PHE A O 1
ATOM 709 N N . VAL A 1 161 ? 74.767 58.246 84.289 1.00 45.60 525 VAL A N 1
ATOM 710 C CA . VAL A 1 161 ? 75.209 59.086 83.175 1.00 45.88 525 VAL A CA 1
ATOM 711 C C . VAL A 1 161 ? 74.352 60.339 83.203 1.00 46.34 525 VAL A C 1
ATOM 712 O O . VAL A 1 161 ? 73.177 60.271 83.566 1.00 46.13 525 VAL A O 1
ATOM 716 N N . GLN A 1 162 ? 74.925 61.483 82.845 1.00 47.48 526 GLN A N 1
ATOM 717 C CA . GLN A 1 162 ? 74.126 62.701 82.774 1.00 49.35 526 GLN A CA 1
ATOM 718 C C . GLN A 1 162 ? 74.516 63.685 81.685 1.00 50.22 526 GLN A C 1
ATOM 719 O O . GLN A 1 162 ? 75.672 63.786 81.269 1.00 50.94 526 GLN A O 1
ATOM 725 N N . VAL A 1 163 ? 73.522 64.437 81.251 1.00 50.83 527 VAL A N 1
ATOM 726 C CA . VAL A 1 163 ? 73.700 65.397 80.202 1.00 51.46 527 VAL A CA 1
ATOM 727 C C . VAL A 1 163 ? 73.008 66.647 80.697 1.00 52.49 527 VAL A C 1
ATOM 728 O O . VAL A 1 163 ? 71.910 66.572 81.254 1.00 51.87 527 VAL A O 1
ATOM 732 N N . THR A 1 164 ? 73.659 67.796 80.551 1.00 54.56 528 THR A N 1
ATOM 733 C CA . THR A 1 164 ? 72.941 69.030 80.829 1.00 57.11 528 THR A CA 1
ATOM 734 C C . THR A 1 164 ? 72.147 69.328 79.586 1.00 58.36 528 THR A C 1
ATOM 735 O O . THR A 1 164 ? 72.628 69.096 78.485 1.00 58.66 528 THR A O 1
ATOM 739 N N . VAL A 1 165 ? 70.909 69.768 79.777 1.00 60.50 529 VAL A N 1
ATOM 740 C CA . VAL A 1 165 ? 69.969 69.937 78.694 1.00 62.15 529 VAL A CA 1
ATOM 741 C C . VAL A 1 165 ? 70.440 71.136 77.917 1.00 64.38 529 VAL A C 1
ATOM 742 O O . VAL A 1 165 ? 71.171 72.011 78.434 1.00 64.78 529 VAL A O 1
ATOM 746 N N . SER A 1 166 ? 70.004 71.176 76.671 1.00 66.68 530 SER A N 1
ATOM 747 C CA . SER A 1 166 ? 70.649 71.991 75.675 1.00 68.87 530 SER A CA 1
ATOM 748 C C . SER A 1 166 ? 70.442 73.528 75.829 1.00 70.42 530 SER A C 1
ATOM 749 O O . SER A 1 166 ? 70.248 74.192 74.798 1.00 71.87 530 SER A O 1
ATOM 753 N N . PHE B 1 75 ? 77.033 37.981 70.401 1.00 62.11 439 PHE B N 1
ATOM 754 C CA . PHE B 1 75 ? 76.520 39.009 71.382 1.00 63.12 439 PHE B CA 1
ATOM 755 C C . PHE B 1 75 ? 75.001 38.938 71.641 1.00 65.18 439 PHE B C 1
ATOM 756 O O . PHE B 1 75 ? 74.261 38.325 70.866 1.00 65.96 439 PHE B O 1
ATOM 764 N N . ALA B 1 76 ? 74.550 39.550 72.736 1.00 68.57 440 ALA B N 1
ATOM 765 C CA . ALA B 1 76 ? 73.132 39.854 72.919 1.00 71.57 440 ALA B CA 1
ATOM 766 C C . ALA B 1 76 ? 72.960 41.310 73.352 1.00 73.47 440 ALA B C 1
ATOM 767 O O . ALA B 1 76 ? 73.352 41.691 74.456 1.00 73.92 440 ALA B O 1
ATOM 769 N N . LEU B 1 77 ? 72.433 42.127 72.442 1.00 75.73 441 LEU B N 1
ATOM 770 C CA . LEU B 1 77 ? 71.995 43.483 72.766 1.00 77.49 441 LEU B CA 1
ATOM 771 C C . LEU B 1 77 ? 70.480 43.479 72.983 1.00 77.73 441 LEU B C 1
ATOM 772 O O . LEU B 1 77 ? 69.743 42.747 72.313 1.00 78.26 441 LEU B O 1
ATOM 777 N N . GLU B 1 78 ? 70.031 44.261 73.957 1.00 77.60 442 GLU B N 1
ATOM 778 C CA . GLU B 1 78 ? 68.630 44.642 74.057 1.00 76.94 442 GLU B CA 1
ATOM 779 C C . GLU B 1 78 ? 68.619 46.075 74.543 1.00 75.54 442 GLU B C 1
ATOM 780 O O . GLU B 1 78 ? 69.228 46.394 75.577 1.00 75.37 442 GLU B O 1
ATOM 786 N N . ILE B 1 79 ? 67.965 46.928 73.756 1.00 73.58 443 ILE B N 1
ATOM 787 C CA . ILE B 1 79 ? 67.850 48.352 74.036 1.00 71.56 443 ILE B CA 1
ATOM 788 C C . ILE B 1 79 ? 66.459 48.689 74.541 1.00 70.39 443 ILE B C 1
ATOM 789 O O . ILE B 1 79 ? 65.470 48.331 73.913 1.00 70.06 443 ILE B O 1
ATOM 794 N N . MET B 1 80 ? 66.396 49.378 75.676 1.00 69.11 444 MET B N 1
ATOM 795 C CA . MET B 1 80 ? 65.143 49.939 76.188 1.00 67.95 444 MET B CA 1
ATOM 796 C C . MET B 1 80 ? 65.082 51.426 75.933 1.00 66.23 444 MET B C 1
ATOM 797 O O . MET B 1 80 ? 65.981 52.170 76.344 1.00 66.33 444 MET B O 1
ATOM 802 N N . PHE B 1 81 ? 64.002 51.856 75.290 1.00 64.14 445 PHE B N 1
ATOM 803 C CA . PHE B 1 81 ? 63.757 53.260 75.028 1.00 62.16 445 PHE B CA 1
ATOM 804 C C . PHE B 1 81 ? 62.286 53.527 74.752 1.00 61.49 445 PHE B C 1
ATOM 805 O O . PHE B 1 81 ? 61.790 53.269 73.651 1.00 61.30 445 PHE B O 1
ATOM 813 N N . ASP B 1 82 ? 61.585 54.034 75.759 1.00 60.51 446 ASP B N 1
ATOM 814 C CA . ASP B 1 82 ? 60.270 54.596 75.535 1.00 59.81 446 ASP B CA 1
ATOM 815 C C . ASP B 1 82 ? 60.443 56.097 75.397 1.00 58.86 446 ASP B C 1
ATOM 816 O O . ASP B 1 82 ? 60.479 56.825 76.385 1.00 59.18 446 ASP B O 1
ATOM 821 N N . LYS B 1 83 ? 60.568 56.559 74.163 1.00 57.82 447 LYS B N 1
ATOM 822 C CA . LYS B 1 83 ? 60.948 57.950 73.898 1.00 57.27 447 LYS B CA 1
ATOM 823 C C . LYS B 1 83 ? 59.985 58.995 74.444 1.00 56.32 447 LYS B C 1
ATOM 824 O O . LYS B 1 83 ? 60.358 60.164 74.575 1.00 57.01 447 LYS B O 1
ATOM 830 N N . HIS B 1 84 ? 58.746 58.607 74.724 1.00 54.58 448 HIS B N 1
ATOM 831 C CA . HIS B 1 84 ? 57.800 59.564 75.249 1.00 52.72 448 HIS B CA 1
ATOM 832 C C . HIS B 1 84 ? 57.855 59.668 76.755 1.00 52.11 448 HIS B C 1
ATOM 833 O O . HIS B 1 84 ? 57.208 60.543 77.325 1.00 52.04 448 HIS B O 1
ATOM 840 N N . LYS B 1 85 ? 58.639 58.806 77.398 1.00 51.37 449 LYS B N 1
ATOM 841 C CA . LYS B 1 85 ? 58.800 58.870 78.861 1.00 51.29 449 LYS B CA 1
ATOM 842 C C . LYS B 1 85 ? 60.214 59.194 79.354 1.00 50.66 449 LYS B C 1
ATOM 843 O O . LYS B 1 85 ? 60.371 59.643 80.477 1.00 51.11 449 LYS B O 1
ATOM 849 N N . GLU B 1 86 ? 61.229 58.963 78.521 1.00 49.62 450 GLU B N 1
ATOM 850 C CA . GLU B 1 86 ? 62.619 59.044 78.938 1.00 48.54 450 GLU B CA 1
ATOM 851 C C . GLU B 1 86 ? 63.412 59.876 77.968 1.00 47.92 450 GLU B C 1
ATOM 852 O O . GLU B 1 86 ? 63.077 59.959 76.788 1.00 48.32 450 GLU B O 1
ATOM 858 N N . TYR B 1 87 ? 64.514 60.431 78.450 1.00 46.48 451 TYR B N 1
ATOM 859 C CA . TYR B 1 87 ? 65.408 61.138 77.580 1.00 45.41 451 TYR B CA 1
ATOM 860 C C . TYR B 1 87 ? 66.367 60.187 76.881 1.00 44.89 451 TYR B C 1
ATOM 861 O O . TYR B 1 87 ? 66.617 60.343 75.674 1.00 45.88 451 TYR B O 1
ATOM 870 N N . PHE B 1 88 ? 66.916 59.228 77.633 1.00 43.31 452 PHE B N 1
ATOM 871 C CA . PHE B 1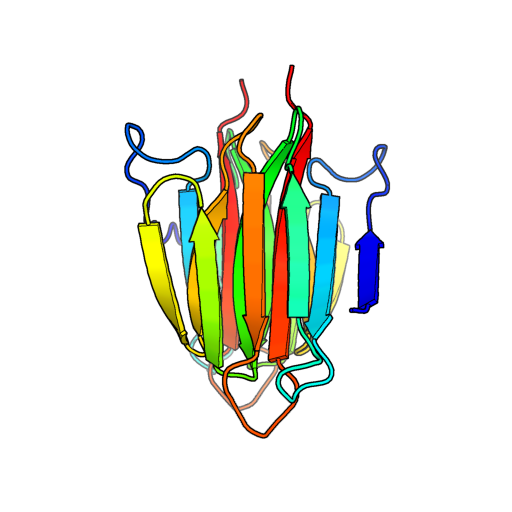 88 ? 67.960 58.342 77.140 1.00 42.65 452 PHE B CA 1
ATOM 872 C C . PHE B 1 88 ? 67.438 56.975 76.763 1.00 43.20 452 PHE B C 1
ATOM 873 O O . PHE B 1 88 ? 66.448 56.496 77.314 1.00 43.31 452 PHE B O 1
ATOM 881 N N . ALA B 1 89 ? 68.163 56.315 75.872 1.00 44.04 453 ALA B N 1
ATOM 882 C CA . ALA B 1 89 ? 67.996 54.890 75.643 1.00 44.78 453 ALA B CA 1
ATOM 883 C C . ALA B 1 89 ? 69.075 54.228 76.451 1.00 45.88 453 ALA B C 1
ATOM 884 O O . ALA B 1 89 ? 70.166 54.814 76.628 1.00 46.68 453 ALA B O 1
ATOM 886 N N . SER B 1 90 ? 68.793 53.021 76.939 1.00 46.62 454 SER B N 1
ATOM 887 C CA . SER B 1 90 ? 69.805 52.246 77.666 1.00 47.75 454 SER B CA 1
ATOM 888 C C . SER B 1 90 ? 69.682 50.742 77.375 1.00 48.34 454 SER B C 1
ATOM 889 O O . SER B 1 90 ? 68.724 50.303 76.745 1.00 48.68 454 SER B O 1
ATOM 892 N N . GLY B 1 91 ? 70.639 49.946 77.835 1.00 49.12 455 GLY B N 1
ATOM 893 C CA . GLY B 1 91 ? 70.512 48.506 77.675 1.00 50.01 455 GLY B CA 1
ATOM 894 C C . GLY B 1 91 ? 71.629 47.671 78.261 1.00 51.13 455 GLY B C 1
ATOM 895 O O . GLY B 1 91 ? 72.504 48.169 78.978 1.00 51.52 455 GLY B O 1
ATOM 896 N N . ILE B 1 92 ? 71.571 46.372 77.985 1.00 51.98 456 ILE B N 1
ATOM 897 C CA . ILE B 1 92 ? 72.616 45.463 78.433 1.00 51.93 456 ILE B CA 1
ATOM 898 C C . ILE B 1 92 ? 73.220 44.803 77.219 1.00 52.75 456 ILE B C 1
ATOM 899 O O . ILE B 1 92 ? 72.507 44.324 76.336 1.00 52.53 456 ILE B O 1
ATOM 904 N N . LEU B 1 93 ? 74.543 44.818 77.156 1.00 53.61 457 LEU B N 1
ATOM 905 C CA . LEU B 1 93 ? 75.243 44.075 76.142 1.00 54.56 457 LEU B CA 1
ATOM 906 C C . LEU B 1 93 ? 75.932 42.898 76.821 1.00 55.68 457 LEU B C 1
ATOM 907 O O . LEU B 1 93 ? 76.779 43.080 77.702 1.00 55.72 457 LEU B O 1
ATOM 912 N N . LYS B 1 94 ? 75.532 41.692 76.432 1.00 57.05 458 LYS B N 1
ATOM 913 C CA . LYS B 1 94 ? 76.089 40.469 76.990 1.00 58.41 458 LYS B CA 1
ATOM 914 C C . LYS B 1 94 ? 77.039 39.844 75.979 1.00 59.23 458 LYS B C 1
ATOM 915 O O . LYS B 1 94 ? 76.692 39.676 74.810 1.00 59.11 458 LYS B O 1
ATOM 921 N N . LEU B 1 95 ? 78.238 39.497 76.425 1.00 60.53 459 LEU B N 1
ATOM 922 C CA .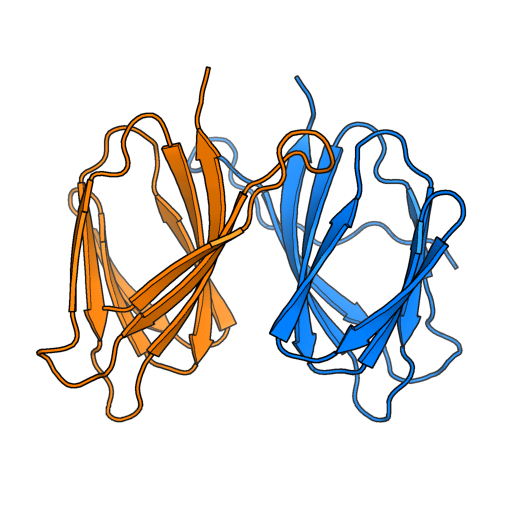 LEU B 1 95 ? 79.175 38.798 75.554 1.00 62.49 459 LEU B CA 1
ATOM 923 C C . LEU B 1 95 ? 79.501 37.377 76.037 1.00 64.42 459 LEU B C 1
ATOM 924 O O . LEU B 1 95 ? 80.460 37.190 76.788 1.00 64.48 459 LEU B O 1
ATOM 929 N N . PRO B 1 96 ? 78.720 36.369 75.579 1.00 66.20 460 PRO B N 1
ATOM 930 C CA . PRO B 1 96 ? 78.891 34.979 76.048 1.00 67.46 460 PRO B CA 1
ATOM 931 C C . PRO B 1 96 ? 80.281 34.518 75.663 1.00 68.17 460 PRO B C 1
ATOM 932 O O . PRO B 1 96 ? 80.581 34.378 74.486 1.00 68.37 460 PRO B O 1
ATOM 936 N N . ALA B 1 97 ? 81.137 34.335 76.655 1.00 69.26 461 ALA B N 1
ATOM 937 C CA . ALA B 1 97 ? 82.531 34.626 76.423 1.00 70.41 461 ALA B CA 1
ATOM 938 C C . ALA B 1 97 ? 83.551 33.512 76.545 1.00 71.09 461 ALA B C 1
ATOM 939 O O . ALA B 1 97 ? 83.907 33.070 77.638 1.00 70.76 461 ALA B O 1
ATOM 941 N N . ILE B 1 98 ? 83.966 33.050 75.374 1.00 72.06 462 ILE B N 1
ATOM 942 C CA . ILE B 1 98 ? 85.372 33.087 75.005 1.00 73.08 462 ILE B CA 1
ATOM 943 C C . ILE B 1 98 ? 85.598 34.182 73.951 1.00 73.41 462 ILE B C 1
ATOM 944 O O . ILE B 1 98 ? 84.852 35.167 73.870 1.00 74.16 462 ILE B O 1
ATOM 949 N N . SER B 1 99 ? 85.939 33.790 72.835 0.0000 60.00 463 SER B N 1
ATOM 950 C CA . SER B 1 99 ? 86.854 34.716 72.179 0.0000 60.00 463 SER B CA 1
ATOM 951 C C . SER B 1 99 ? 86.215 35.343 70.945 0.0000 60.00 463 SER B C 1
ATOM 952 O O . SER B 1 99 ? 86.312 36.551 70.730 0.0000 60.00 463 SER B O 1
ATOM 955 N N . GLY B 1 100 ? 85.561 34.514 70.138 0.0000 60.00 464 GLY B N 1
ATOM 956 C CA . GLY B 1 100 ? 84.184 34.131 70.391 0.0000 60.00 464 GLY B CA 1
ATOM 957 C C . GLY B 1 100 ? 83.217 35.283 70.198 0.0000 60.00 464 GLY B C 1
ATOM 958 O O . GLY B 1 100 ? 83.425 36.145 69.344 0.0000 60.00 464 GLY B O 1
ATOM 959 N N . GLN B 1 101 ? 82.155 35.297 70.997 0.0000 60.00 465 GLN B N 1
ATOM 960 C CA . GLN B 1 101 ? 82.203 35.897 72.325 0.0000 60.00 465 GLN B CA 1
ATOM 961 C C . GLN B 1 101 ? 82.456 37.398 72.244 0.0000 60.00 465 GLN B C 1
ATOM 962 O O . GLN B 1 101 ? 82.671 38.057 73.261 0.0000 60.00 465 GLN B O 1
ATOM 968 N N . LYS B 1 102 ? 82.503 38.147 71.470 1.00 78.43 466 LYS B N 1
ATOM 969 C CA . LYS B 1 102 ? 83.078 39.281 70.734 1.00 78.73 466 LYS B CA 1
ATOM 970 C C . LYS B 1 102 ? 82.062 40.056 69.856 1.00 78.49 466 LYS B C 1
ATOM 971 O O . LYS B 1 102 ? 81.008 39.528 69.488 1.00 78.53 466 LYS B O 1
ATOM 977 N N . LYS B 1 103 ? 82.398 41.314 69.549 1.00 78.04 467 LYS B N 1
ATOM 978 C CA . LYS B 1 103 ? 81.563 42.212 68.742 1.00 77.19 467 LYS B CA 1
ATOM 979 C C . LYS B 1 103 ? 82.405 43.210 67.938 1.00 76.69 467 LYS B C 1
ATOM 980 O O . LYS B 1 103 ? 83.276 43.871 68.504 1.00 76.66 467 LYS B O 1
ATOM 986 N N . LEU B 1 104 ? 82.123 43.349 66.640 1.00 75.87 468 LEU B N 1
ATOM 987 C CA . LEU B 1 104 ? 82.536 44.555 65.905 1.00 75.23 468 LEU B CA 1
ATOM 988 C C . LEU B 1 104 ? 81.324 45.476 65.666 1.00 74.84 468 LEU B C 1
ATOM 989 O O . LEU B 1 104 ? 80.177 45.006 65.672 1.00 74.82 468 LEU B O 1
ATOM 994 N N . SER B 1 105 ? 81.582 46.779 65.474 1.00 74.06 469 SER B N 1
ATOM 995 C CA . SER B 1 105 ? 80.523 47.797 65.300 1.00 72.61 469 SER B CA 1
ATOM 996 C C . SER B 1 105 ? 80.962 49.079 64.588 1.00 71.12 469 SER B C 1
ATOM 997 O O . SER B 1 105 ? 82.106 49.233 64.150 1.00 71.08 469 SER B O 1
ATOM 1000 N N . ASN B 1 106 ? 79.988 49.977 64.465 1.00 69.43 470 ASN B N 1
ATOM 1001 C CA . ASN B 1 106 ? 80.182 51.422 64.322 1.00 67.40 470 ASN B CA 1
ATOM 1002 C C . ASN B 1 106 ? 79.044 52.083 65.106 1.00 65.15 470 ASN B C 1
ATOM 1003 O O . ASN B 1 106 ? 77.884 51.725 64.902 1.00 65.15 470 ASN B O 1
ATOM 1008 N N . SER B 1 107 ? 79.351 52.988 66.037 1.00 62.14 471 SER B N 1
ATOM 1009 C CA . SER B 1 107 ? 78.311 53.880 66.549 1.00 59.65 471 SER B CA 1
ATOM 1010 C C . SER B 1 107 ? 77.953 54.683 65.329 1.00 58.04 471 SER B C 1
ATOM 1011 O O . SER B 1 107 ? 78.718 54.712 64.355 1.00 59.10 471 SER B O 1
ATOM 1014 N N . PHE B 1 108 ? 76.818 55.338 65.301 1.00 54.76 472 PHE B N 1
ATOM 1015 C CA . PHE B 1 108 ? 76.636 56.139 64.106 1.00 52.29 472 PHE B CA 1
ATOM 1016 C C . PHE B 1 108 ? 76.429 57.559 64.533 1.00 50.60 472 PHE B C 1
ATOM 1017 O O . PHE B 1 108 ? 77.377 58.227 64.906 1.00 50.12 472 PHE B O 1
ATOM 1025 N N . ARG B 1 109 ? 75.181 58.004 64.500 1.00 48.92 473 ARG B N 1
ATOM 1026 C CA . ARG B 1 109 ? 74.806 59.291 65.024 1.00 47.44 473 ARG B CA 1
ATOM 1027 C C . ARG B 1 109 ? 74.544 59.106 66.503 1.00 47.29 473 ARG B C 1
ATOM 1028 O O . ARG B 1 109 ? 73.595 59.662 67.042 1.00 47.38 473 ARG B O 1
ATOM 1036 N N . THR B 1 110 ? 75.392 58.328 67.166 1.00 46.77 474 THR B N 1
ATOM 1037 C CA . THR B 1 110 ? 75.123 57.912 68.524 1.00 46.22 474 THR B CA 1
ATOM 1038 C C . THR B 1 110 ? 76.350 58.050 69.390 1.00 45.77 474 THR B C 1
ATOM 1039 O O . THR B 1 110 ? 77.433 57.623 68.998 1.00 46.75 474 THR B O 1
ATOM 1043 N N . TYR B 1 111 ? 76.176 58.694 70.542 1.00 44.95 475 TYR B N 1
ATOM 1044 C CA . TYR B 1 111 ? 77.146 58.686 71.615 1.00 44.08 475 TYR B CA 1
ATOM 1045 C C . TYR B 1 111 ? 76.747 57.606 72.604 1.00 44.38 475 TYR B C 1
ATOM 1046 O O . TYR B 1 111 ? 75.582 57.503 72.977 1.00 43.87 475 TYR B O 1
ATOM 1055 N N . ILE B 1 112 ? 77.712 56.788 73.014 1.00 44.54 476 ILE B N 1
ATOM 1056 C CA . ILE B 1 112 ? 77.436 55.690 73.924 1.00 44.23 476 ILE B CA 1
ATOM 1057 C C . ILE B 1 112 ? 78.373 55.713 75.115 1.00 44.84 476 ILE B C 1
ATOM 1058 O O . ILE B 1 112 ? 79.569 56.020 74.973 1.00 45.12 476 ILE B O 1
ATOM 1063 N N . THR B 1 113 ? 77.819 55.391 76.284 1.00 44.54 477 THR B N 1
ATOM 1064 C CA . THR B 1 113 ? 78.625 55.096 77.445 1.00 44.80 477 THR B CA 1
ATOM 1065 C C . THR B 1 113 ? 78.346 53.673 77.869 1.00 44.90 477 THR B C 1
ATOM 1066 O O . THR B 1 113 ? 77.185 53.272 77.966 1.00 45.00 477 THR B O 1
ATOM 1070 N N . PHE B 1 114 ? 79.426 52.931 78.115 1.00 44.77 478 PHE B N 1
ATOM 1071 C CA . PHE B 1 114 ? 79.380 51.565 78.629 1.00 45.05 478 PHE B CA 1
ATOM 1072 C C . PHE B 1 114 ? 79.960 51.522 80.034 1.00 46.26 478 PHE B C 1
ATOM 1073 O O . PHE B 1 114 ? 80.971 52.185 80.338 1.00 45.99 478 PHE B O 1
ATOM 1081 N N . HIS B 1 115 ? 79.313 50.727 80.878 1.00 47.38 479 HIS B N 1
ATOM 1082 C CA . HIS B 1 115 ? 79.791 50.454 82.213 1.00 49.20 479 HIS B CA 1
ATOM 1083 C C . HIS B 1 115 ? 79.822 48.952 82.378 1.00 50.33 479 HIS B C 1
ATOM 1084 O O . HIS B 1 115 ? 78.830 48.271 82.072 1.00 51.22 479 HIS B O 1
ATOM 1091 N N . VAL B 1 116 ? 80.965 48.437 82.831 1.00 51.21 480 VAL B N 1
ATOM 1092 C CA . VAL B 1 116 ? 81.183 46.993 82.935 1.00 52.12 480 VAL B CA 1
ATOM 1093 C C . VAL B 1 116 ? 80.715 46.509 84.302 1.00 52.65 480 VAL B C 1
ATOM 1094 O O . VAL B 1 116 ? 81.224 46.953 85.339 1.00 52.79 480 VAL B O 1
ATOM 1098 N N . ILE B 1 117 ? 79.726 45.621 84.294 1.00 53.34 481 ILE B N 1
ATOM 1099 C CA . ILE B 1 117 ? 79.105 45.143 85.535 1.00 54.29 481 ILE B CA 1
ATOM 1100 C C . ILE B 1 117 ? 79.537 43.730 85.912 1.00 54.92 481 ILE B C 1
ATOM 1101 O O . ILE B 1 117 ? 79.407 43.315 87.056 1.00 55.64 481 ILE B O 1
ATOM 1106 N N . GLN B 1 118 ? 80.047 43.003 84.930 1.00 55.60 482 GLN B N 1
ATOM 1107 C CA . GLN B 1 118 ? 80.608 41.687 85.135 1.00 56.07 482 GLN B CA 1
ATOM 1108 C C . GLN B 1 118 ? 81.529 41.416 83.951 1.00 56.41 482 GLN B C 1
ATOM 1109 O O . GLN B 1 118 ? 81.175 41.687 82.795 1.00 56.08 482 GLN B O 1
ATOM 1115 N N . GLY B 1 119 ? 82.721 40.912 84.257 1.00 56.83 483 GLY B N 1
ATOM 1116 C CA . GLY B 1 119 ? 83.666 40.491 83.243 1.00 57.18 483 GLY B CA 1
ATOM 1117 C C . GLY B 1 119 ? 84.890 41.375 83.126 1.00 57.73 483 GLY B C 1
ATOM 1118 O O . GLY B 1 119 ? 85.094 42.307 83.918 1.00 57.93 483 GLY B O 1
ATOM 1119 N N . ILE B 1 120 ? 85.734 41.036 82.155 1.00 58.03 484 ILE B N 1
ATOM 1120 C CA . ILE B 1 120 ? 86.828 41.894 81.711 1.00 58.11 484 ILE B CA 1
ATOM 1121 C C . ILE B 1 120 ? 86.746 41.892 80.203 1.00 58.36 484 ILE B C 1
ATOM 1122 O O . ILE B 1 120 ? 86.619 40.833 79.580 1.00 58.87 484 ILE B O 1
ATOM 1127 N N . VAL B 1 121 ? 86.830 43.072 79.608 1.00 58.34 485 VAL B N 1
ATOM 1128 C CA . VAL B 1 121 ? 86.598 43.181 78.185 1.00 58.03 485 VAL B CA 1
ATOM 1129 C C . VAL B 1 121 ? 87.718 43.972 77.519 1.00 57.69 485 VAL B C 1
ATOM 1130 O O . VAL B 1 121 ? 88.432 44.732 78.183 1.00 57.06 485 VAL B O 1
ATOM 1134 N N . GLU B 1 122 ? 87.913 43.750 76.225 1.00 57.79 486 GLU B N 1
ATOM 1135 C CA . GLU B 1 122 ? 88.882 44.547 75.484 1.00 58.06 486 GLU B CA 1
ATOM 1136 C C . GLU B 1 122 ? 88.205 45.440 74.466 1.00 57.92 486 GLU B C 1
ATOM 1137 O O . GLU B 1 122 ? 87.423 44.979 73.633 1.00 58.19 486 GLU B O 1
ATOM 1143 N N . VAL B 1 123 ? 88.533 46.720 74.533 1.00 57.64 487 VAL B N 1
ATOM 1144 C CA . VAL B 1 123 ? 87.877 47.724 73.727 1.00 57.41 487 VAL B CA 1
ATOM 1145 C C . VAL B 1 123 ? 88.820 48.289 72.668 1.00 57.60 487 VAL B C 1
ATOM 1146 O O . VAL B 1 123 ? 89.993 48.573 72.932 1.00 56.88 487 VAL B O 1
ATOM 1150 N N . THR B 1 124 ? 88.290 48.432 71.461 1.00 58.24 488 THR B N 1
ATOM 1151 C CA . THR B 1 124 ? 88.963 49.150 70.405 1.00 59.46 488 THR B CA 1
ATOM 1152 C C . THR B 1 124 ? 88.055 50.237 69.869 1.00 60.37 488 THR B C 1
ATOM 1153 O O . THR B 1 124 ? 87.024 49.965 69.240 1.00 60.11 488 THR B O 1
ATOM 1157 N N . VAL B 1 125 ? 88.440 51.473 70.158 1.00 61.74 489 VAL B N 1
ATOM 1158 C CA . VAL B 1 125 ? 87.886 52.631 69.477 1.00 62.83 489 VAL B CA 1
ATOM 1159 C C . VAL B 1 125 ? 89.031 53.330 68.768 1.00 63.96 489 VAL B C 1
ATOM 1160 O O . VAL B 1 125 ? 90.120 53.495 69.334 1.00 63.55 489 VAL B O 1
ATOM 1164 N N . CYS B 1 126 ? 88.802 53.713 67.518 1.00 65.82 490 CYS B N 1
ATOM 1165 C CA . CYS B 1 126 ? 89.808 54.471 66.802 1.00 67.39 490 CYS B CA 1
ATOM 1166 C C . CYS B 1 126 ? 91.151 53.733 66.838 1.00 67.71 490 CYS B C 1
ATOM 1167 O O . CYS B 1 126 ? 91.234 52.543 66.495 1.00 67.43 490 CYS B O 1
ATOM 1170 N N . LYS B 1 127 ? 92.186 54.448 67.282 1.00 68.54 491 LYS B N 1
ATOM 1171 C CA . LYS B 1 127 ? 93.536 53.896 67.438 1.00 69.02 491 LYS B CA 1
ATOM 1172 C C . LYS B 1 127 ? 93.617 52.963 68.656 1.00 68.50 491 LYS B C 1
ATOM 1173 O O . LYS B 1 127 ? 94.207 51.893 68.590 1.00 68.18 491 LYS B O 1
ATOM 1179 N N . ASN B 1 128 ? 92.981 53.378 69.748 1.00 68.28 492 ASN B N 1
ATOM 1180 C CA . ASN B 1 128 ? 93.124 52.753 71.062 1.00 67.96 492 ASN B CA 1
ATOM 1181 C C . ASN B 1 128 ? 92.730 51.300 71.216 1.00 67.11 492 ASN B C 1
ATOM 1182 O O . ASN B 1 128 ? 91.829 50.808 70.533 1.00 67.22 492 ASN B O 1
ATOM 1187 N N . LYS B 1 129 ? 93.387 50.651 72.171 1.00 65.74 493 LYS B N 1
ATOM 1188 C CA . LYS B 1 129 ? 92.972 49.358 72.679 1.00 64.92 493 LYS B CA 1
ATOM 1189 C C . LYS B 1 129 ? 93.286 49.362 74.144 1.00 63.83 493 LYS B C 1
ATOM 1190 O O . LYS B 1 129 ? 94.420 49.623 74.540 1.00 63.51 493 LYS B O 1
ATOM 1196 N N . PHE B 1 130 ? 92.281 49.083 74.955 1.00 62.76 494 PHE B N 1
ATOM 1197 C CA . PHE B 1 130 ? 92.504 48.934 76.380 1.00 61.94 494 PHE B CA 1
ATOM 1198 C C . PHE B 1 130 ? 91.687 47.795 76.946 1.00 61.44 494 PHE B C 1
ATOM 1199 O O . PHE B 1 130 ? 90.661 47.415 76.379 1.00 61.29 494 PHE B O 1
ATOM 1207 N N . LEU B 1 131 ? 92.177 47.216 78.037 1.00 60.87 495 LEU B N 1
ATOM 1208 C CA . LEU B 1 131 ? 91.356 46.333 78.836 1.00 60.43 495 LEU B CA 1
ATOM 1209 C C . LEU B 1 131 ? 90.477 47.240 79.676 1.00 59.93 495 LEU B C 1
ATOM 1210 O O . LEU B 1 131 ? 90.911 48.313 80.109 1.00 60.00 495 LEU B O 1
ATOM 1215 N N . SER B 1 132 ? 89.238 46.816 79.884 1.00 59.07 496 SER B N 1
ATOM 1216 C CA . SER B 1 132 ? 88.307 47.541 80.726 1.00 58.38 496 SER B CA 1
ATOM 1217 C C . SER B 1 132 ? 87.648 46.542 81.659 1.00 58.15 496 SER B C 1
ATOM 1218 O O . SER B 1 132 ? 87.083 45.537 81.214 1.00 58.19 496 SER B O 1
ATOM 1221 N N . VAL B 1 133 ? 87.708 46.831 82.954 1.00 57.74 497 VAL B N 1
ATOM 1222 C CA . VAL B 1 133 ? 87.409 45.830 83.981 1.00 57.19 497 VAL B CA 1
ATOM 1223 C C . VAL B 1 133 ? 86.135 46.145 84.783 1.00 56.63 497 VAL B C 1
ATOM 1224 O O . VAL B 1 133 ? 85.654 47.270 84.772 1.00 56.79 497 VAL B O 1
ATOM 1228 N N . LYS B 1 134 ? 85.583 45.141 85.455 1.00 56.40 498 LYS B N 1
ATOM 1229 C CA . LYS B 1 134 ? 84.362 45.303 86.257 1.00 55.86 498 LYS B CA 1
ATOM 1230 C C . LYS B 1 134 ? 84.359 46.640 87.003 1.00 55.04 498 LYS B C 1
ATOM 1231 O O . LYS B 1 134 ? 85.341 47.001 87.678 1.00 55.03 498 LYS B O 1
ATOM 1237 N N . GLY B 1 135 ? 83.266 47.382 86.852 1.00 53.49 499 GLY B N 1
ATOM 1238 C CA . GLY B 1 135 ? 83.096 48.628 87.573 1.00 51.54 499 GLY B CA 1
ATOM 1239 C C . GLY B 1 135 ? 83.781 49.808 86.927 1.00 50.39 499 GLY B C 1
ATOM 1240 O O . GLY B 1 135 ? 83.747 50.909 87.462 1.00 50.95 499 GLY B O 1
ATOM 1241 N N . SER B 1 136 ? 84.416 49.585 85.782 1.00 49.33 500 SER B N 1
ATOM 1242 C CA . SER B 1 136 ? 84.981 50.684 84.992 1.00 48.26 500 SER B CA 1
ATOM 1243 C C . SER B 1 136 ? 84.018 51.108 83.870 1.00 47.53 500 SER B C 1
ATOM 1244 O O . SER B 1 136 ? 82.932 50.539 83.717 1.00 47.81 500 SER B O 1
ATOM 1247 N N . THR B 1 137 ? 84.426 52.101 83.087 1.00 46.16 501 THR B N 1
ATOM 1248 C CA . THR B 1 137 ? 83.494 52.851 82.250 1.00 45.64 501 THR B CA 1
ATOM 1249 C C . THR B 1 137 ? 84.205 53.428 81.033 1.00 45.14 501 THR B C 1
ATOM 1250 O O . THR B 1 137 ? 85.312 53.949 81.164 1.00 45.68 501 THR B O 1
ATOM 1254 N N . PHE B 1 138 ? 83.576 53.368 79.857 1.00 43.81 502 PHE B N 1
ATOM 1255 C CA . PHE B 1 138 ? 84.183 53.961 78.660 1.00 42.12 502 PHE B CA 1
ATOM 1256 C C . PHE B 1 138 ? 83.148 54.496 77.688 1.00 41.32 502 PHE B C 1
ATOM 1257 O O . PHE B 1 138 ? 81.995 54.047 77.682 1.00 42.17 502 PHE B O 1
ATOM 1265 N N . GLN B 1 139 ? 83.552 55.451 76.861 1.00 39.74 503 GLN B N 1
ATOM 1266 C CA . GLN B 1 139 ? 82.611 56.105 75.978 1.00 39.36 503 GLN B CA 1
ATOM 1267 C C . GLN B 1 139 ? 82.995 55.928 74.532 1.00 40.11 503 GLN B C 1
ATOM 1268 O O . GLN B 1 139 ? 84.170 55.881 74.202 1.00 40.60 503 GLN B O 1
ATOM 1274 N N . ILE B 1 140 ? 81.998 55.872 73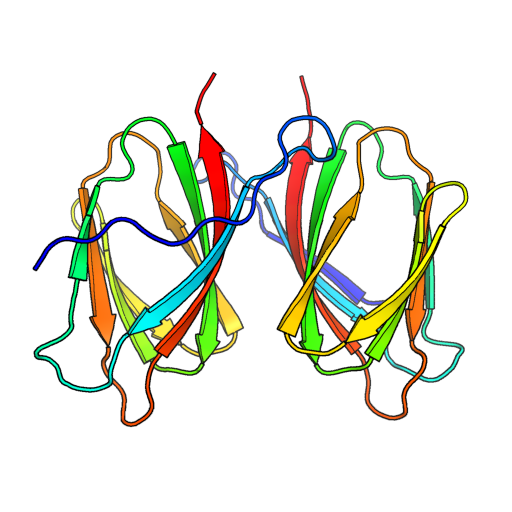.660 1.00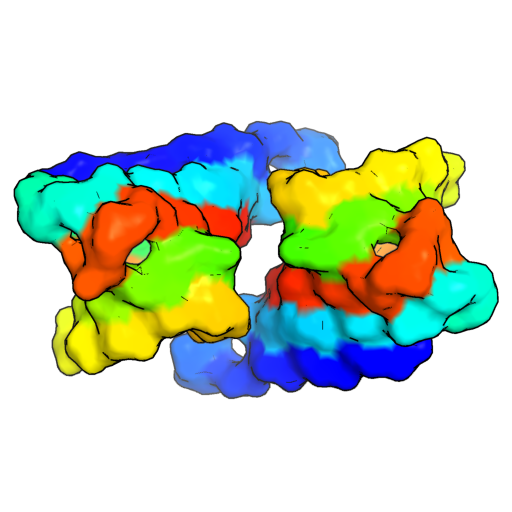 40.68 504 ILE B N 1
ATOM 1275 C CA . ILE B 1 140 ? 82.234 55.860 72.230 1.00 41.00 504 ILE B CA 1
ATOM 1276 C C . ILE B 1 140 ? 81.589 57.090 71.590 1.00 42.14 504 ILE B C 1
ATOM 1277 O O . ILE B 1 140 ? 80.375 57.313 71.729 1.00 43.02 504 ILE B O 1
ATOM 1282 N N . PRO B 1 141 ? 82.394 57.900 70.882 1.00 42.38 505 PRO B N 1
ATOM 1283 C CA . PRO B 1 141 ? 81.817 59.058 70.224 1.00 42.13 505 PRO B CA 1
ATOM 1284 C C . PRO B 1 141 ? 81.114 58.643 68.942 1.00 42.65 505 PRO B C 1
ATOM 1285 O O . PRO B 1 141 ? 81.512 57.650 68.326 1.00 43.17 505 PRO B O 1
ATOM 1289 N N . ALA B 1 142 ? 80.090 59.405 68.561 1.00 42.31 506 ALA B N 1
ATOM 1290 C CA . ALA B 1 142 ? 79.429 59.306 67.262 1.00 42.94 506 ALA B CA 1
ATOM 1291 C C . ALA B 1 142 ? 80.399 59.188 66.081 1.00 43.74 506 ALA B C 1
ATOM 1292 O O . ALA B 1 142 ? 81.499 59.756 66.105 1.00 43.10 506 ALA B O 1
ATOM 1294 N N . PHE B 1 143 ? 79.966 58.446 65.058 1.00 44.76 507 PHE B N 1
ATOM 1295 C CA . PHE B 1 143 ? 80.747 58.179 63.852 1.00 46.09 507 PHE B CA 1
ATOM 1296 C C . PHE B 1 143 ? 82.137 57.561 64.095 1.00 48.14 507 PHE B C 1
ATOM 1297 O O . PHE B 1 143 ? 83.068 57.827 63.318 1.00 48.78 507 PHE B O 1
ATOM 1305 N N . ASN B 1 144 ? 82.295 56.779 65.172 1.00 49.46 508 ASN B N 1
ATOM 1306 C CA . ASN B 1 144 ? 83.505 55.963 65.353 1.00 50.87 508 ASN B CA 1
ATOM 1307 C C . ASN B 1 144 ? 83.164 54.502 65.277 1.00 51.02 508 ASN B C 1
ATOM 1308 O O . ASN B 1 144 ? 82.150 54.058 65.832 1.00 51.01 508 ASN B O 1
ATOM 1313 N N . GLU B 1 145 ? 84.038 53.755 64.619 1.00 51.31 509 GLU B N 1
ATOM 1314 C CA . GLU B 1 145 ? 83.972 52.316 64.642 1.00 51.82 509 GLU B CA 1
ATOM 1315 C C . GLU B 1 145 ? 84.655 51.839 65.901 1.00 50.99 509 GLU B C 1
ATOM 1316 O O . GLU B 1 145 ? 85.711 52.360 66.295 1.00 50.00 509 GLU B O 1
ATOM 1322 N N . TYR B 1 146 ? 84.021 50.866 66.541 1.00 50.80 510 TYR B N 1
ATOM 1323 C CA . TYR B 1 146 ? 84.533 50.294 67.777 1.00 50.66 510 TYR B CA 1
ATOM 1324 C C . TYR B 1 146 ? 84.279 48.808 67.821 1.00 51.23 510 TYR B C 1
ATOM 1325 O O . TYR B 1 146 ? 83.343 48.291 67.205 1.00 50.91 510 TYR B O 1
ATOM 1334 N N . ALA B 1 147 ? 85.126 48.138 68.582 1.00 52.01 511 ALA B N 1
ATOM 1335 C CA . ALA B 1 147 ? 84.990 46.724 68.828 1.00 52.83 511 ALA B CA 1
ATOM 1336 C C . ALA B 1 147 ? 85.069 46.458 70.335 1.00 53.64 511 ALA B C 1
ATOM 1337 O O . ALA B 1 147 ? 85.782 47.157 71.072 1.00 53.34 511 ALA B O 1
ATOM 1339 N N . ILE B 1 148 ? 84.307 45.465 70.791 1.00 54.72 512 ILE B N 1
ATOM 1340 C CA . ILE B 1 148 ? 84.408 44.984 72.172 1.00 55.67 512 ILE B CA 1
ATOM 1341 C C . ILE B 1 148 ? 84.590 43.466 72.170 1.00 56.07 512 ILE B C 1
ATOM 1342 O O . ILE B 1 148 ? 83.748 42.741 71.645 1.00 55.99 512 ILE B O 1
ATOM 1347 N N . ALA B 1 149 ? 85.690 42.984 72.741 1.00 57.18 513 ALA B N 1
ATOM 1348 C CA . ALA B 1 149 ? 85.942 41.532 72.799 1.00 58.66 513 ALA B CA 1
ATOM 1349 C C . ALA B 1 149 ? 86.061 41.020 74.240 1.00 59.65 513 ALA B C 1
ATOM 1350 O O . ALA B 1 149 ? 86.730 41.654 75.079 1.00 59.89 513 ALA B O 1
ATOM 1352 N N . ASN B 1 150 ? 85.405 39.894 74.541 1.00 60.63 514 ASN B N 1
ATOM 1353 C CA . ASN B 1 150 ? 85.553 39.325 75.883 1.00 61.90 514 ASN B CA 1
ATOM 1354 C C . ASN B 1 150 ? 86.890 38.644 76.055 1.00 63.25 514 ASN B C 1
ATOM 1355 O O . ASN B 1 150 ? 87.227 37.716 75.310 1.00 63.34 514 ASN B O 1
ATOM 1360 N N . ARG B 1 151 ? 87.640 39.112 77.050 1.00 64.81 515 ARG B N 1
ATOM 1361 C CA . ARG B 1 151 ? 88.951 38.556 77.354 1.00 66.64 515 ARG B CA 1
ATOM 1362 C C . ARG B 1 151 ? 89.006 37.916 78.759 1.00 67.17 515 ARG B C 1
ATOM 1363 O O . ARG B 1 151 ? 89.990 38.062 79.492 1.00 67.80 515 ARG B O 1
ATOM 1371 N N . GLY B 1 152 ? 87.954 37.177 79.105 1.00 67.35 516 GLY B N 1
ATOM 1372 C CA . GLY B 1 152 ? 87.839 36.542 80.415 1.00 67.21 516 GLY B CA 1
ATOM 1373 C C . GLY B 1 152 ? 86.986 35.297 80.325 1.00 67.16 516 GLY B C 1
ATOM 1374 O O . GLY B 1 152 ? 86.374 35.029 79.289 1.00 66.90 516 GLY B O 1
ATOM 1375 N N . ASN B 1 153 ? 86.931 34.541 81.417 1.00 67.18 517 ASN B N 1
ATOM 1376 C CA . ASN B 1 153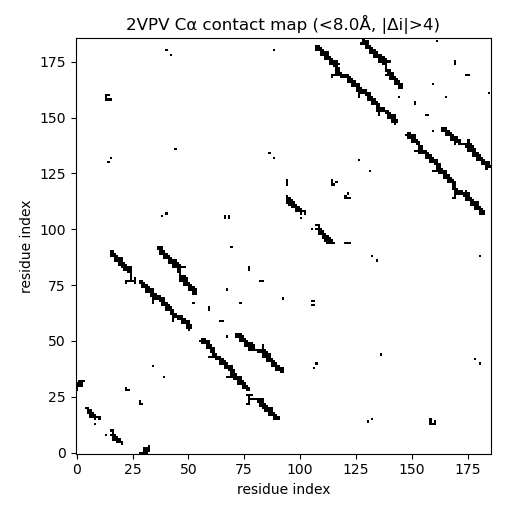 ? 86.317 33.209 81.390 1.00 67.15 517 ASN B CA 1
ATOM 1377 C C . ASN B 1 153 ? 84.805 33.184 81.595 1.00 66.57 517 ASN B C 1
ATOM 1378 O O . ASN B 1 153 ? 84.097 32.363 81.002 1.00 66.40 517 ASN B O 1
ATOM 1383 N N . ASP B 1 154 ? 84.324 34.080 82.450 1.00 65.84 518 ASP B N 1
ATOM 1384 C CA . ASP B 1 154 ? 82.893 34.316 82.593 1.00 64.87 518 ASP B CA 1
ATOM 1385 C C . ASP B 1 154 ? 82.422 35.266 81.491 1.00 63.96 518 ASP B C 1
ATOM 1386 O O . ASP B 1 154 ? 83.190 36.117 81.018 1.00 63.59 518 ASP B O 1
ATOM 1391 N N . GLU B 1 155 ? 81.166 35.107 81.077 1.00 62.90 519 GLU B N 1
ATOM 1392 C CA . GLU B 1 155 ? 80.542 36.059 80.164 1.00 61.79 519 GLU B CA 1
ATOM 1393 C C . GLU B 1 155 ? 80.670 37.483 80.705 1.00 61.13 519 GLU B C 1
ATOM 1394 O O . GLU B 1 155 ? 80.744 37.699 81.921 1.00 60.62 519 GLU B O 1
ATOM 1400 N N . ALA B 1 156 ? 80.761 38.443 79.786 1.00 60.31 520 ALA B N 1
ATOM 1401 C CA . ALA B 1 156 ? 80.833 39.856 80.139 1.00 58.94 520 ALA B CA 1
ATOM 1402 C C . ALA B 1 156 ? 79.492 40.507 79.887 1.00 58.21 520 ALA B C 1
ATOM 1403 O O . ALA B 1 156 ? 78.783 40.155 78.936 1.00 58.35 520 ALA B O 1
ATOM 1405 N N . LYS B 1 157 ? 79.140 41.431 80.773 1.00 57.06 521 LYS B N 1
ATOM 1406 C CA . LYS B 1 157 ? 77.895 42.167 80.680 1.00 56.14 521 LYS B CA 1
ATOM 1407 C C . LYS B 1 157 ? 78.223 43.647 80.849 1.00 55.33 521 LYS B C 1
ATOM 1408 O O . LYS B 1 157 ? 78.983 44.021 81.757 1.00 55.37 521 LYS B O 1
ATOM 1414 N N . MET B 1 158 ? 77.661 44.484 79.976 1.00 53.58 522 MET B N 1
ATOM 1415 C CA . MET B 1 158 ? 77.777 45.932 80.126 1.00 51.76 522 MET B CA 1
ATOM 1416 C C . MET B 1 158 ? 76.447 46.637 80.080 1.00 50.83 522 MET B C 1
ATOM 1417 O O . MET B 1 158 ? 75.572 46.323 79.262 1.00 50.87 522 MET B O 1
ATOM 1422 N N . PHE B 1 159 ? 76.298 47.601 80.973 1.00 49.31 523 PHE B N 1
ATOM 1423 C CA . PHE B 1 159 ? 75.171 48.470 80.906 1.00 48.37 523 PHE B CA 1
ATOM 1424 C C . PHE B 1 159 ? 75.633 49.613 80.048 1.00 48.89 523 PHE B C 1
ATOM 1425 O O . PHE B 1 159 ? 76.795 50.012 80.129 1.00 49.98 523 PHE B O 1
ATOM 1433 N N . PHE B 1 160 ? 74.750 50.133 79.211 1.00 48.63 524 PHE B N 1
ATOM 1434 C CA . PHE B 1 160 ? 75.116 51.249 78.365 1.00 48.85 524 PHE B CA 1
ATOM 1435 C C . PHE B 1 160 ? 74.004 52.282 78.275 1.00 48.83 524 PHE B C 1
ATOM 1436 O O . PHE B 1 160 ? 72.815 51.965 78.407 1.00 49.18 524 PHE B O 1
ATOM 1444 N N . VAL B 1 161 ? 74.402 53.529 78.068 1.00 48.61 525 VAL B N 1
ATOM 1445 C CA . VAL B 1 161 ? 73.452 54.613 77.833 1.00 48.59 525 VAL B CA 1
ATOM 1446 C C . VAL B 1 161 ? 73.832 55.270 76.515 1.00 49.66 525 VAL B C 1
ATOM 1447 O O . VAL B 1 161 ? 75.022 55.349 76.159 1.00 49.84 525 VAL B O 1
ATOM 1451 N N . GLN B 1 162 ? 72.835 55.711 75.761 1.00 50.60 526 GLN B N 1
ATOM 1452 C CA . GLN B 1 162 ? 73.148 56.323 74.480 1.00 52.11 526 GLN B CA 1
ATOM 1453 C C . GLN B 1 162 ? 72.206 57.441 74.106 1.00 52.17 526 GLN B C 1
ATOM 1454 O O . GLN B 1 162 ? 71.069 57.498 74.573 1.00 52.43 526 GLN B O 1
ATOM 1460 N N . VAL B 1 163 ? 72.718 58.338 73.273 1.00 52.69 527 VAL B N 1
ATOM 1461 C CA . VAL B 1 163 ? 71.962 59.451 72.738 1.00 53.41 527 VAL B CA 1
ATOM 1462 C C . VAL B 1 163 ? 72.203 59.421 71.242 1.00 54.90 527 VAL B C 1
ATOM 1463 O O . VAL B 1 163 ? 73.354 59.348 70.791 1.00 54.27 527 VAL B O 1
ATOM 1467 N N . THR B 1 164 ? 71.121 59.410 70.466 1.00 57.34 528 THR B N 1
ATOM 1468 C CA . THR B 1 164 ? 71.276 59.475 69.016 1.00 59.91 528 THR B CA 1
ATOM 1469 C C . THR B 1 164 ? 71.173 60.928 68.606 1.00 60.78 528 THR B C 1
ATOM 1470 O O . THR B 1 164 ? 70.102 61.524 68.607 1.00 60.51 528 THR B O 1
ATOM 1474 N N . VAL B 1 165 ? 72.321 61.471 68.234 1.00 62.75 529 VAL B N 1
ATOM 1475 C CA . VAL B 1 165 ? 72.526 62.895 68.228 1.00 64.50 529 VAL B CA 1
ATOM 1476 C C . VAL B 1 165 ? 71.808 63.658 67.126 1.00 66.18 529 VAL B C 1
ATOM 1477 O O . VAL B 1 165 ? 71.373 63.114 66.088 1.00 65.73 529 VAL B O 1
ATOM 1481 N N . SER B 1 166 ? 71.700 64.945 67.427 1.00 68.33 530 SER B N 1
ATOM 1482 C CA . SER B 1 166 ? 71.173 66.000 66.570 1.00 70.46 530 SER B CA 1
ATOM 1483 C C . SER B 1 166 ? 70.904 67.192 67.527 1.00 70.96 530 SER B C 1
ATOM 1484 O O . SER B 1 166 ? 70.309 68.222 67.159 1.00 71.37 530 SER B O 1
#

Foldseek 3Di:
DEDDDDWDDDPVPDAKIKDKDKFAQPLVGKHKYAQAQKKKKKAWQAAWKWKAWDHDTDIDHHGDMDIHDHGIIMIIGGDDDHITMIIMIMDGHD/DDWDWDDPPVPDQKIKTKDKQQDDQRSWDWFAAALKKKKKAWQDAWKWKDWDPDIDIAHHGGMDIHDHGIIMMIGGDDDGMTMIMMIMDRHD